Protein AF-A0A8J6ZHP9-F1 (afdb_monomer)

pLDDT: mean 72.86, std 20.43, range [23.67, 95.75]

Foldseek 3Di:
DDDDDDDDPDDPDDDDDDDDDDDDFDWDWDDDPNDTDTHGVPPPPPPPQDDPPDLVSLLVCLLPDPDQEAEDELVVDDVVVVSNVVSCVSSVHWYFYDFDCVVVVVPPDDPVVVVVLLVVQLVVLVVVCVVCVVVLVVLQVVCCVQAVPFQWDWAWWQKPRRTIDTAIFGDQDHPHDGGPSSVVCVVVVVRRSSRSVCSNVVVYGPPDIDIGGSVRVSVVRVVVVVVVVVVVVVVPPPPD

InterPro domains:
  IPR003362 Bacterial sugar transferase [PF02397] (118-221)

Sequence (240 aa):
MTTSIIPALENFYDLNSQHQDHRSGDCTLLWRRGKLLVKPLGRAKLPYLPSLNSQRSLVECLKHSPVNLVSIDAKLGEDLLQFWADACEQAHKPIFLHIPARNKQLKQGNQTLRWLQRIIDSIVGFFLLLLLSPVILGLIILMQIFSPESLFCHEWHVGERGRLFRAIRFSTTAKYNITPLGRWMHKYSLDNLPLLFNVLRGDMSLIGSRSWTLADAIQIIEEEYRIQNSEFKMGYAPLR

Secondary structure (DSSP, 8-state):
-----------S--------------EEEEEETTEEEEEE-------------SHHHHHHHHHH---S-EEEEGGG-HHHHHHHHHHHHHTT--EEEE--GGGTGGG---HHHHHHHHHHHHHHHHHHHHHHHHHHHHHHHHHHHH--S-SEEEEEEE-GGGBEEEEEEE--EETTEE-HHHHHHHHTTGGGTTHHHHHHTTSS-TTT--PEEHHHHHHHHHHHHHHHHHHHHHHT----

Mean predicted aligned error: 14.04 Å

Nearest PDB structures (foldseek):
  8g1n-assembly1_A  TM=8.979E-01  e=3.197E-06  Campylobacter concisus 13826
  8g1n-assembly2_B  TM=8.656E-01  e=2.514E-06  Campylobacter concisus 13826
  8e37-assembly3_C  TM=8.415E-01  e=2.835E-06  Campylobacter concisus 13826
  9e7f-assembly1_AZ  TM=7.092E-01  e=5.226E-01  Pyrobaculum calidifontis JCM 11548
  6th6-assembly1_Bb  TM=6.664E-01  e=7.492E-01  Thermococcus kodakarensis KOD1

Organism: NCBI:txid1828758

Solvent-accessible surface area (backbone atoms only — not comparable to full-atom values): 14501 Å² total; per-residue (Å²): 136,87,77,89,80,88,78,76,97,72,73,98,71,80,83,84,80,93,75,92,81,88,90,75,90,58,61,47,80,43,82,56,96,94,40,80,45,78,37,70,68,63,75,75,74,67,73,84,71,70,84,77,83,43,68,66,61,47,22,52,53,50,56,76,41,92,70,79,64,47,76,42,62,57,87,64,42,68,69,54,49,50,54,50,49,56,29,27,56,76,36,74,37,57,40,27,42,60,70,70,67,83,67,56,67,82,66,74,64,61,71,66,59,53,54,50,49,53,51,51,31,30,53,53,35,49,55,51,50,61,71,42,41,67,59,55,51,52,49,51,55,52,39,52,74,77,44,73,86,48,68,65,38,77,44,63,26,31,25,74,92,26,32,55,45,75,44,41,26,46,44,36,57,52,103,89,42,74,34,76,66,27,53,51,30,53,75,70,52,56,30,50,58,52,35,46,59,38,25,60,72,63,62,43,48,80,83,85,44,84,61,33,45,53,69,57,46,36,52,55,51,51,52,50,52,50,51,54,53,48,54,52,57,62,74,66,59,74,89,123

Radius of gyration: 24.0 Å; Cα contacts (8 Å, |Δi|>4): 230; chains: 1; bounding box: 62×69×50 Å

Structure (mmCIF, N/CA/C/O backbone):
data_AF-A0A8J6ZHP9-F1
#
_entry.id   AF-A0A8J6ZHP9-F1
#
loop_
_atom_site.group_PDB
_atom_site.id
_atom_site.type_symbol
_atom_site.label_atom_id
_atom_site.label_alt_id
_atom_site.label_comp_id
_atom_site.label_asym_id
_atom_site.label_entity_id
_atom_site.label_seq_id
_atom_site.pdbx_PDB_ins_code
_atom_site.Cartn_x
_atom_site.Cartn_y
_atom_site.Cartn_z
_atom_site.occupancy
_atom_site.B_iso_or_equiv
_atom_site.auth_seq_id
_atom_site.auth_comp_id
_atom_site.auth_asym_id
_atom_site.auth_atom_id
_atom_site.pdbx_PDB_model_num
ATOM 1 N N . MET A 1 1 ? 11.022 -39.231 -25.805 1.00 28.97 1 MET A N 1
ATOM 2 C CA . MET A 1 1 ? 12.303 -39.746 -25.282 1.00 28.97 1 MET A CA 1
ATOM 3 C C . MET A 1 1 ? 13.059 -38.540 -24.749 1.00 28.97 1 MET A C 1
ATOM 5 O O . MET A 1 1 ? 13.396 -37.674 -25.538 1.00 28.97 1 MET A O 1
ATOM 9 N N . THR A 1 2 ? 12.880 -38.263 -23.449 1.00 27.69 2 THR A N 1
ATOM 10 C CA . THR A 1 2 ? 13.867 -38.511 -22.359 1.00 27.69 2 THR A CA 1
ATOM 11 C C . THR A 1 2 ? 14.940 -37.412 -22.369 1.00 27.69 2 THR A C 1
ATOM 13 O O . THR A 1 2 ? 15.556 -37.194 -23.396 1.00 27.69 2 THR A O 1
ATOM 16 N N . THR A 1 3 ? 15.199 -36.634 -21.319 1.00 26.62 3 THR A N 1
ATOM 17 C CA . THR A 1 3 ? 14.953 -36.812 -19.881 1.00 26.62 3 THR A CA 1
ATOM 18 C C . THR A 1 3 ? 15.190 -35.466 -19.183 1.00 26.62 3 THR A C 1
ATOM 20 O O . THR A 1 3 ? 15.973 -34.644 -19.654 1.00 26.62 3 THR A O 1
ATOM 23 N N . SER A 1 4 ? 14.501 -35.283 -18.059 1.00 32.12 4 SER A N 1
ATOM 24 C CA . SER A 1 4 ? 14.790 -34.376 -16.940 1.00 32.12 4 SER A CA 1
ATOM 25 C C . SER A 1 4 ? 16.298 -34.209 -16.670 1.00 32.12 4 SER A C 1
ATOM 27 O O . SER A 1 4 ? 17.081 -35.109 -16.950 1.00 32.12 4 SER A O 1
ATOM 29 N N . ILE A 1 5 ? 16.766 -33.107 -16.090 1.00 33.09 5 ILE A N 1
ATOM 30 C CA . ILE A 1 5 ? 16.827 -32.953 -14.629 1.00 33.09 5 ILE A CA 1
ATOM 31 C C . ILE A 1 5 ? 17.123 -31.483 -14.313 1.00 33.09 5 ILE A C 1
ATOM 33 O O . ILE A 1 5 ? 18.086 -30.896 -14.800 1.00 33.09 5 ILE A O 1
ATOM 37 N N . ILE A 1 6 ? 16.260 -30.917 -13.477 1.00 40.12 6 ILE A N 1
ATOM 38 C CA . ILE A 1 6 ? 16.516 -29.743 -12.650 1.00 40.12 6 ILE A CA 1
ATOM 39 C C . ILE A 1 6 ? 17.434 -30.194 -11.505 1.00 40.12 6 ILE A C 1
ATOM 41 O O . ILE A 1 6 ? 17.067 -31.141 -10.812 1.00 40.12 6 ILE A O 1
ATOM 45 N N . PRO A 1 7 ? 18.540 -29.491 -11.232 1.00 35.88 7 PRO A N 1
ATOM 46 C CA . PRO A 1 7 ? 19.015 -29.294 -9.868 1.00 35.88 7 PRO A CA 1
ATOM 47 C C . PRO A 1 7 ? 18.713 -27.831 -9.486 1.00 35.88 7 PRO A C 1
ATOM 49 O O . PRO A 1 7 ? 19.062 -26.904 -10.216 1.00 35.88 7 PRO A O 1
ATOM 52 N N . ALA A 1 8 ? 17.852 -27.582 -8.492 1.00 30.30 8 ALA A N 1
ATOM 53 C CA . ALA A 1 8 ? 18.280 -27.272 -7.119 1.00 30.30 8 ALA A CA 1
ATOM 54 C C . ALA A 1 8 ? 19.416 -26.221 -7.141 1.00 30.30 8 ALA A C 1
ATOM 56 O O . ALA A 1 8 ? 20.535 -26.537 -7.512 1.00 30.30 8 ALA A O 1
ATOM 57 N N . LEU A 1 9 ? 19.241 -24.924 -6.858 1.00 34.84 9 LEU A N 1
ATOM 58 C CA . LEU A 1 9 ? 18.503 -24.300 -5.753 1.00 34.84 9 LEU A CA 1
ATOM 59 C C . LEU A 1 9 ? 18.608 -25.083 -4.441 1.00 34.84 9 LEU A C 1
ATOM 61 O O . LEU A 1 9 ? 17.643 -25.207 -3.700 1.00 34.84 9 LEU A O 1
ATOM 65 N N . GLU A 1 10 ? 19.811 -25.567 -4.151 1.00 29.22 10 GLU A N 1
ATOM 66 C CA . GLU A 1 10 ? 20.227 -25.890 -2.794 1.00 29.22 10 GLU A CA 1
ATOM 67 C C . GLU A 1 10 ? 21.459 -25.054 -2.430 1.00 29.22 10 GLU A C 1
ATOM 69 O O . GLU A 1 10 ? 22.427 -24.960 -3.182 1.00 29.22 10 GLU A O 1
ATOM 74 N N . ASN A 1 11 ? 21.360 -24.440 -1.250 1.00 26.94 11 ASN A N 1
ATOM 75 C CA . ASN A 1 11 ? 22.446 -23.961 -0.396 1.00 26.94 11 ASN A CA 1
ATOM 76 C C . ASN A 1 11 ? 23.120 -22.633 -0.770 1.00 26.94 11 ASN A C 1
ATOM 78 O O . ASN A 1 11 ? 24.313 -22.542 -1.035 1.00 26.94 11 ASN A O 1
ATOM 82 N N . PHE A 1 12 ? 22.350 -21.549 -0.620 1.00 31.27 12 PHE A N 1
ATOM 83 C CA . PHE A 1 12 ? 22.878 -20.202 -0.356 1.00 31.27 12 PHE A CA 1
ATOM 84 C C . PHE A 1 12 ? 23.122 -19.965 1.149 1.00 31.27 12 PHE A C 1
ATOM 86 O O . PHE A 1 12 ? 22.853 -18.888 1.658 1.00 31.27 12 PHE A O 1
ATOM 93 N N . TYR A 1 13 ? 23.618 -20.971 1.869 1.00 28.34 13 TYR A N 1
ATOM 94 C CA . TYR A 1 13 ? 24.275 -20.816 3.166 1.00 28.34 13 TYR A CA 1
ATOM 95 C C . TYR A 1 13 ? 25.244 -21.985 3.323 1.00 28.34 13 TYR A C 1
ATOM 97 O O . TYR A 1 13 ? 24.822 -23.079 3.665 1.00 28.34 13 TYR A O 1
ATOM 105 N N . ASP A 1 14 ? 26.529 -21.744 3.082 1.00 23.67 14 ASP A N 1
ATOM 106 C CA . ASP A 1 14 ? 27.572 -22.476 3.794 1.00 23.67 14 ASP A CA 1
ATOM 107 C C . ASP A 1 14 ? 28.670 -21.488 4.186 1.00 23.67 14 ASP A C 1
ATOM 109 O O . ASP A 1 14 ? 29.443 -20.974 3.373 1.00 23.67 14 ASP A O 1
ATOM 113 N N . LEU A 1 15 ? 28.649 -21.153 5.472 1.00 31.16 15 LEU A N 1
ATOM 114 C CA . LEU A 1 15 ? 29.724 -20.483 6.178 1.00 31.16 15 LEU A CA 1
ATOM 115 C C . LEU A 1 15 ? 30.801 -21.533 6.469 1.00 31.16 15 LEU A C 1
ATOM 117 O O . LEU A 1 15 ? 30.555 -22.468 7.218 1.00 31.16 15 LEU A O 1
ATOM 121 N N . ASN A 1 16 ? 31.999 -21.294 5.933 1.00 29.61 16 ASN A N 1
ATOM 122 C CA . ASN A 1 16 ? 33.286 -21.890 6.305 1.00 29.61 16 ASN A CA 1
ATOM 123 C C . ASN A 1 16 ? 33.426 -23.419 6.243 1.00 29.61 16 ASN A C 1
ATOM 125 O O . ASN A 1 16 ? 33.000 -24.134 7.141 1.00 29.61 16 ASN A O 1
ATOM 129 N N . SER A 1 17 ? 34.283 -23.881 5.329 1.00 27.58 17 SER A N 1
ATOM 130 C CA . SER A 1 17 ? 35.334 -24.856 5.649 1.00 27.58 17 SER A CA 1
ATOM 131 C C . SER A 1 17 ? 36.456 -24.771 4.616 1.00 27.58 17 SER A C 1
ATOM 133 O O . SER A 1 17 ? 36.234 -24.855 3.412 1.00 27.58 17 SER A O 1
ATOM 135 N N . GLN A 1 18 ? 37.673 -24.557 5.107 1.00 34.16 18 GLN A N 1
ATOM 136 C CA . GLN A 1 18 ? 38.909 -24.657 4.344 1.00 34.16 18 GLN A CA 1
ATOM 137 C C . GLN A 1 18 ? 39.089 -26.093 3.836 1.00 34.16 18 GLN A C 1
ATOM 139 O O . GLN A 1 18 ? 39.140 -27.011 4.650 1.00 34.16 18 GLN A O 1
ATOM 144 N N . HIS A 1 19 ? 39.288 -26.273 2.531 1.00 30.67 19 HIS A N 1
ATOM 145 C CA . HIS A 1 19 ? 40.232 -27.254 1.992 1.00 30.67 19 HIS A CA 1
ATOM 146 C C . HIS A 1 19 ? 40.649 -26.834 0.580 1.00 30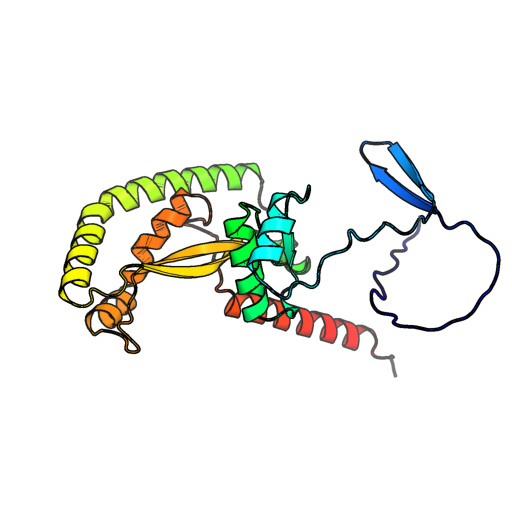.67 19 HIS A C 1
ATOM 148 O O . HIS A 1 19 ? 39.818 -26.551 -0.282 1.00 30.67 19 HIS A O 1
ATOM 154 N N . GLN A 1 20 ? 41.961 -26.716 0.390 1.00 35.41 20 GLN A N 1
ATOM 155 C CA . GLN A 1 20 ? 42.604 -26.594 -0.910 1.00 35.41 20 GLN A CA 1
ATOM 156 C C . GLN A 1 20 ? 42.401 -27.905 -1.668 1.00 35.41 20 GLN A C 1
ATOM 158 O O . GLN A 1 20 ? 42.703 -28.949 -1.108 1.00 35.41 20 GLN A O 1
ATOM 163 N N . ASP A 1 21 ? 41.982 -27.843 -2.932 1.00 28.69 21 ASP A N 1
ATOM 164 C CA . ASP A 1 21 ? 42.515 -28.750 -3.946 1.00 28.69 21 ASP A CA 1
ATOM 165 C C . ASP A 1 21 ? 42.367 -28.178 -5.363 1.00 28.69 21 ASP A C 1
ATOM 167 O O . ASP A 1 21 ? 41.443 -27.438 -5.700 1.00 28.69 21 ASP A O 1
ATOM 171 N N . HIS A 1 22 ? 43.392 -28.441 -6.165 1.00 33.72 22 HIS A N 1
ATOM 172 C CA . HIS A 1 22 ? 43.685 -27.828 -7.454 1.00 33.72 22 HIS A CA 1
ATOM 173 C C . HIS A 1 22 ? 42.804 -28.343 -8.617 1.00 33.72 22 HIS A C 1
ATOM 175 O O . HIS A 1 22 ? 42.521 -29.531 -8.709 1.00 33.72 22 HIS A O 1
ATOM 181 N N . ARG A 1 23 ? 42.581 -27.453 -9.607 1.00 35.69 23 ARG A N 1
ATOM 182 C CA . ARG A 1 23 ? 42.128 -27.673 -11.009 1.00 35.69 23 ARG A CA 1
ATOM 183 C C . ARG A 1 23 ? 40.616 -27.774 -11.270 1.00 35.69 23 ARG A C 1
ATOM 185 O O . ARG A 1 23 ? 40.079 -28.860 -11.438 1.00 35.69 23 ARG A O 1
ATOM 192 N N . SER A 1 24 ? 39.994 -26.626 -11.546 1.00 33.53 24 SER A N 1
ATOM 193 C CA . SER A 1 24 ? 39.293 -26.321 -12.813 1.00 33.53 24 SER A CA 1
ATOM 194 C C . SER A 1 24 ? 38.844 -24.858 -12.787 1.00 33.53 24 SER A C 1
ATOM 196 O O . SER A 1 24 ? 38.388 -24.358 -11.767 1.00 33.53 24 SER A O 1
ATOM 198 N N . GLY A 1 25 ? 39.073 -24.121 -13.874 1.00 40.56 25 GLY A N 1
ATOM 199 C CA . GLY A 1 25 ? 38.664 -22.720 -13.973 1.00 40.56 25 GLY A CA 1
ATOM 200 C C . GLY A 1 25 ? 37.154 -22.624 -14.154 1.00 40.56 25 GLY A C 1
ATOM 201 O O . GLY A 1 25 ? 36.682 -22.600 -15.289 1.00 40.56 25 GLY A O 1
ATOM 202 N N . ASP A 1 26 ? 36.409 -22.589 -13.052 1.00 46.00 26 ASP A N 1
ATOM 203 C CA . ASP A 1 26 ? 34.953 -22.484 -13.074 1.00 46.00 26 ASP A CA 1
ATOM 204 C C . ASP A 1 26 ? 34.532 -21.221 -13.839 1.00 46.00 26 ASP A C 1
ATOM 206 O O . ASP A 1 26 ? 34.964 -20.100 -13.554 1.00 46.00 26 ASP A O 1
ATOM 210 N N . CYS A 1 27 ? 33.721 -21.403 -14.879 1.00 47.94 27 CYS A N 1
ATOM 211 C CA . CYS A 1 27 ? 33.176 -20.325 -15.695 1.00 47.94 27 CYS A CA 1
ATOM 212 C C . CYS A 1 27 ? 31.672 -20.231 -15.450 1.00 47.94 27 CYS A C 1
ATOM 214 O O . CYS A 1 27 ? 30.971 -21.239 -15.446 1.00 47.94 27 CYS A O 1
ATOM 216 N N . THR A 1 28 ? 31.143 -19.019 -15.293 1.00 55.75 28 THR A N 1
ATOM 217 C CA . THR A 1 28 ? 29.696 -18.801 -15.275 1.00 55.75 28 THR A CA 1
ATOM 218 C C . THR A 1 28 ? 29.202 -18.571 -16.696 1.00 55.75 28 THR A C 1
ATOM 220 O O . THR A 1 28 ? 29.659 -17.663 -17.398 1.00 55.75 28 THR A O 1
ATOM 223 N N . LEU A 1 29 ? 28.238 -19.389 -17.106 1.00 51.53 29 LEU A N 1
ATOM 224 C CA . LEU A 1 29 ? 27.541 -19.280 -18.380 1.00 51.53 29 LEU A CA 1
ATOM 225 C C . LEU A 1 29 ? 26.291 -18.409 -18.201 1.00 51.53 29 LEU A C 1
ATOM 227 O O . LEU A 1 29 ? 25.401 -18.736 -17.422 1.00 51.53 29 LEU A O 1
ATOM 231 N N . LEU A 1 30 ? 26.219 -17.284 -18.914 1.00 57.47 30 LEU A N 1
ATOM 232 C CA . LEU A 1 30 ? 25.083 -16.359 -18.873 1.00 57.47 30 LEU A CA 1
ATOM 233 C C . LEU A 1 30 ? 24.441 -16.257 -20.257 1.00 57.47 30 LEU A C 1
ATOM 235 O O . LEU A 1 30 ? 25.084 -15.829 -21.215 1.00 57.47 30 LEU A O 1
ATOM 239 N N . TRP A 1 31 ? 23.155 -16.584 -20.364 1.00 42.34 31 TRP A N 1
ATOM 240 C CA . TRP A 1 31 ? 22.404 -16.414 -21.608 1.00 42.34 31 TRP A CA 1
ATOM 241 C C . TRP A 1 31 ? 21.709 -15.047 -21.646 1.00 42.34 31 TRP A C 1
ATOM 243 O O . TRP A 1 31 ? 20.873 -14.748 -20.792 1.00 42.34 31 TRP A O 1
ATOM 253 N N . ARG A 1 32 ? 22.029 -14.189 -22.630 1.00 53.06 32 ARG A N 1
ATOM 254 C CA . ARG A 1 32 ? 21.376 -12.871 -22.784 1.00 53.06 32 ARG A CA 1
ATOM 255 C C . ARG A 1 32 ? 21.285 -12.438 -24.250 1.00 53.06 32 ARG A C 1
ATOM 257 O O . ARG A 1 32 ? 22.292 -12.384 -24.944 1.00 53.06 32 ARG A O 1
ATOM 264 N N . ARG A 1 33 ? 20.079 -12.054 -24.705 1.00 47.41 33 ARG A N 1
ATOM 265 C CA . ARG A 1 33 ? 19.795 -11.562 -26.079 1.00 47.41 33 ARG A CA 1
ATOM 266 C C . ARG A 1 33 ? 20.336 -12.487 -27.191 1.00 47.41 33 ARG A C 1
ATOM 268 O O . ARG A 1 33 ? 20.930 -12.012 -28.151 1.00 47.41 33 ARG A O 1
ATOM 275 N N . GLY A 1 34 ? 20.175 -13.802 -27.031 1.00 59.38 34 GLY A N 1
ATOM 276 C CA . GLY A 1 34 ? 20.652 -14.794 -28.007 1.00 59.38 34 GLY A CA 1
ATOM 277 C C . GLY A 1 34 ? 22.174 -14.980 -28.051 1.00 59.38 34 GLY A C 1
ATOM 278 O O . GLY A 1 34 ? 22.677 -15.591 -28.985 1.00 59.38 34 GLY A O 1
ATOM 279 N N . LYS A 1 35 ? 22.916 -14.455 -27.067 1.00 45.56 35 LYS A N 1
ATOM 280 C CA . LYS A 1 35 ? 24.363 -14.648 -26.925 1.00 45.56 35 LYS A CA 1
ATOM 281 C C . LYS A 1 35 ? 24.663 -15.387 -25.621 1.00 45.56 35 LYS A C 1
ATOM 283 O O . LYS A 1 35 ? 24.120 -15.031 -24.570 1.00 45.56 35 LYS A O 1
ATOM 288 N N . LEU A 1 36 ? 25.541 -16.385 -25.699 1.00 54.66 36 LEU A N 1
ATOM 289 C CA . LEU A 1 36 ? 26.105 -17.079 -24.544 1.00 54.66 36 LEU A CA 1
ATOM 290 C C . LEU A 1 36 ? 27.372 -16.342 -24.103 1.00 54.66 36 LEU A C 1
ATOM 292 O O . LEU A 1 36 ? 28.357 -16.285 -24.835 1.00 54.66 36 LEU A O 1
ATOM 296 N N . LEU A 1 37 ? 27.330 -15.740 -22.920 1.00 52.19 37 LEU A N 1
ATOM 297 C CA . LEU A 1 37 ? 28.453 -15.030 -22.324 1.00 52.19 37 LEU A CA 1
ATOM 298 C C . LEU A 1 37 ? 29.132 -15.953 -21.315 1.00 52.19 37 LEU A C 1
ATOM 300 O O . LEU A 1 37 ? 28.543 -16.287 -20.288 1.00 52.19 37 LEU A O 1
ATOM 304 N N . VAL A 1 38 ? 30.370 -16.336 -21.611 1.00 60.16 38 VAL A N 1
ATOM 305 C CA . VAL A 1 38 ? 31.225 -17.107 -20.706 1.00 60.16 38 VAL A CA 1
ATOM 306 C C . VAL A 1 38 ? 32.060 -16.113 -19.912 1.00 60.16 38 VAL A C 1
ATOM 308 O O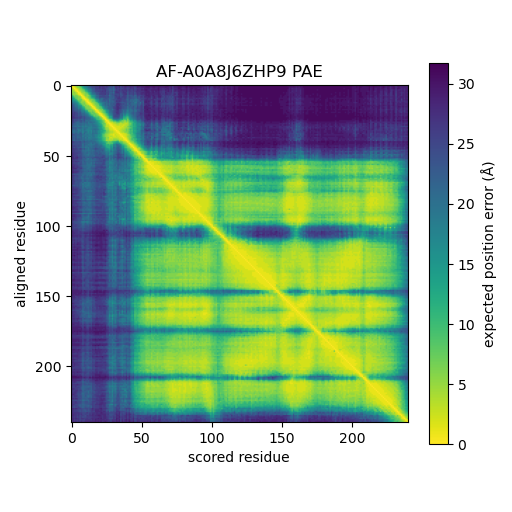 . VAL A 1 38 ? 32.873 -15.388 -20.485 1.00 60.16 38 VAL A O 1
ATOM 311 N N . LYS A 1 39 ? 31.823 -16.020 -18.603 1.00 58.00 39 LYS A N 1
ATOM 312 C CA . LYS A 1 39 ? 32.641 -15.199 -17.705 1.00 58.00 39 LYS A CA 1
ATOM 313 C C . LYS A 1 39 ? 33.469 -16.117 -16.809 1.00 58.00 39 LYS A C 1
ATOM 315 O O . LYS A 1 39 ? 32.905 -17.087 -16.304 1.00 58.00 39 LYS A O 1
ATOM 320 N N . PRO A 1 40 ? 34.758 -15.824 -16.564 1.00 52.56 40 PRO A N 1
ATOM 321 C CA . PRO A 1 40 ? 35.476 -16.505 -15.493 1.00 52.56 40 PRO A CA 1
ATOM 322 C C . PRO A 1 40 ? 34.729 -16.243 -14.180 1.00 52.56 40 PRO A C 1
ATOM 324 O O . PRO A 1 40 ? 34.159 -15.155 -14.028 1.00 52.56 40 PRO A O 1
ATOM 327 N N . LEU A 1 41 ? 34.734 -17.194 -13.238 1.00 48.19 41 LEU A N 1
ATOM 328 C CA . LEU A 1 41 ? 34.264 -17.004 -11.858 1.00 48.19 41 LEU A CA 1
ATOM 329 C C . LEU A 1 41 ? 35.199 -16.028 -11.112 1.00 48.19 41 LEU A C 1
ATOM 331 O O . LEU A 1 41 ? 35.725 -16.292 -10.037 1.00 48.19 41 LEU A O 1
ATOM 335 N N . GLY A 1 42 ? 35.462 -14.865 -11.705 1.00 44.72 42 GLY A N 1
ATOM 336 C CA . GLY A 1 42 ? 35.982 -13.720 -11.002 1.00 44.72 42 GLY A CA 1
ATOM 337 C C . GLY A 1 42 ? 34.896 -13.341 -10.028 1.00 44.72 42 GLY A C 1
ATOM 338 O O . GLY A 1 42 ? 33.815 -12.948 -10.471 1.00 44.72 42 GLY A O 1
ATOM 339 N N . ARG A 1 43 ? 35.186 -13.523 -8.730 1.00 41.97 43 ARG A N 1
ATOM 340 C CA . ARG A 1 43 ? 34.442 -12.955 -7.603 1.00 41.97 43 ARG A CA 1
ATOM 341 C C . ARG A 1 43 ? 33.755 -11.705 -8.118 1.00 41.97 43 ARG A C 1
ATOM 343 O O . ARG A 1 43 ? 34.439 -10.713 -8.388 1.00 41.97 43 ARG A O 1
ATOM 350 N N . ALA A 1 44 ? 32.441 -11.773 -8.348 1.00 40.41 44 ALA A N 1
ATOM 351 C CA . ALA A 1 44 ? 31.687 -10.556 -8.547 1.00 40.41 44 ALA A CA 1
ATOM 352 C C . ALA A 1 44 ? 32.071 -9.742 -7.321 1.00 40.41 44 ALA A C 1
ATOM 354 O O . ALA A 1 44 ? 31.839 -10.209 -6.205 1.00 40.41 44 ALA A O 1
ATOM 355 N N . LYS A 1 45 ? 32.816 -8.642 -7.505 1.00 40.25 45 LYS A N 1
ATOM 356 C CA . LYS A 1 45 ? 33.054 -7.708 -6.415 1.00 40.25 45 LYS A CA 1
ATOM 357 C C . LYS A 1 45 ? 31.643 -7.366 -5.983 1.00 40.25 45 LYS A C 1
ATOM 359 O O . LYS A 1 45 ? 30.971 -6.620 -6.693 1.00 40.25 45 LYS A O 1
ATOM 364 N N . LEU A 1 46 ? 31.169 -7.994 -4.904 1.00 43.47 46 LEU A N 1
ATOM 365 C CA . LEU A 1 46 ? 30.031 -7.492 -4.174 1.00 43.47 46 LEU A CA 1
ATOM 366 C C . LEU A 1 46 ? 30.407 -6.021 -4.009 1.00 43.47 46 LEU A C 1
ATOM 368 O O . LEU A 1 46 ? 31.500 -5.761 -3.483 1.00 43.47 46 LEU A O 1
ATOM 372 N N . PRO A 1 47 ? 29.650 -5.068 -4.578 1.00 42.56 47 PRO A N 1
ATOM 373 C CA . PRO A 1 47 ? 29.923 -3.679 -4.276 1.00 42.56 47 PRO A CA 1
ATOM 374 C C . PRO A 1 47 ? 29.955 -3.616 -2.754 1.00 42.56 47 PRO A C 1
ATOM 376 O O . PRO A 1 47 ? 29.046 -4.147 -2.117 1.00 42.56 47 PRO A O 1
ATOM 379 N N . TYR A 1 48 ? 31.063 -3.122 -2.196 1.00 39.31 48 TYR A N 1
ATOM 380 C CA . TYR A 1 48 ? 31.226 -2.981 -0.757 1.00 39.31 48 TYR A CA 1
ATOM 381 C C . TYR A 1 48 ? 30.031 -2.164 -0.275 1.00 39.31 48 TYR A C 1
ATOM 383 O O . TYR A 1 48 ? 29.961 -0.957 -0.503 1.00 39.31 48 TYR A O 1
ATOM 391 N N . LEU A 1 49 ? 29.033 -2.859 0.265 1.00 45.19 49 LEU A N 1
ATOM 392 C CA . LEU A 1 49 ? 27.880 -2.242 0.876 1.00 45.19 49 LEU A CA 1
ATOM 393 C C . LEU A 1 49 ? 28.415 -1.745 2.215 1.00 45.19 49 LEU A C 1
ATOM 395 O O . LEU A 1 49 ? 28.852 -2.576 3.018 1.00 45.19 49 LEU A O 1
ATOM 399 N N . PRO A 1 50 ? 28.476 -0.421 2.441 1.00 44.25 50 PRO A N 1
ATOM 400 C CA . PRO A 1 50 ? 28.837 0.081 3.755 1.00 44.25 50 PRO A CA 1
ATOM 401 C C . PRO A 1 50 ? 27.888 -0.549 4.774 1.00 44.25 50 PRO A C 1
ATOM 403 O O . PRO A 1 50 ? 26.735 -0.843 4.446 1.00 44.25 50 PRO A O 1
ATOM 406 N N . SER A 1 51 ? 28.360 -0.770 6.000 1.00 51.16 51 SER A N 1
ATOM 407 C CA . SER A 1 51 ? 27.481 -1.209 7.078 1.00 51.16 51 SER A CA 1
ATOM 408 C C . SER A 1 51 ? 26.273 -0.269 7.122 1.00 51.16 51 SER A C 1
ATOM 410 O O . SER A 1 51 ? 26.408 0.951 7.258 1.00 51.16 51 SER A O 1
ATOM 412 N N . LEU A 1 52 ? 25.084 -0.832 6.898 1.00 56.44 52 LEU A N 1
ATOM 413 C CA . LEU A 1 52 ? 23.813 -0.115 6.772 1.00 56.44 52 LEU A CA 1
ATOM 414 C C . LEU A 1 52 ? 23.323 0.364 8.148 1.00 56.44 52 LEU A C 1
ATOM 416 O O . LEU A 1 52 ? 22.170 0.176 8.512 1.00 56.44 52 LEU A O 1
ATOM 420 N N . ASN A 1 53 ? 24.210 0.974 8.932 1.00 55.62 53 ASN A N 1
ATOM 421 C CA . ASN A 1 53 ? 23.945 1.388 10.306 1.00 55.62 53 ASN A CA 1
ATOM 422 C C . ASN A 1 53 ? 23.051 2.642 10.375 1.00 55.62 53 ASN A C 1
ATOM 424 O O . ASN A 1 53 ? 22.612 3.012 11.457 1.00 55.62 53 ASN A O 1
ATOM 428 N N . SER A 1 54 ? 22.775 3.292 9.235 1.00 69.88 54 SER A N 1
ATOM 429 C CA . SER A 1 54 ? 21.989 4.526 9.153 1.00 69.88 54 SER A CA 1
ATOM 430 C C . SER A 1 54 ? 21.098 4.543 7.907 1.00 69.88 54 SER A C 1
ATOM 432 O O . SER A 1 54 ? 21.564 4.310 6.796 1.00 69.88 54 SER A O 1
ATOM 434 N N . GLN A 1 55 ? 19.828 4.934 8.053 1.00 78.19 55 GLN A N 1
ATOM 435 C CA . GLN A 1 55 ? 18.887 5.084 6.928 1.00 78.19 55 GLN A CA 1
ATOM 436 C C . GLN A 1 55 ? 19.429 6.001 5.821 1.00 78.19 55 GLN A C 1
ATOM 438 O O . GLN A 1 55 ? 19.263 5.735 4.636 1.00 78.19 55 GLN A O 1
ATOM 443 N N . ARG A 1 56 ? 20.129 7.076 6.204 1.00 82.50 56 ARG A N 1
ATOM 444 C CA . ARG A 1 56 ? 20.681 8.060 5.261 1.00 82.50 56 ARG A CA 1
ATOM 445 C C . ARG A 1 56 ? 21.752 7.470 4.344 1.00 82.50 56 ARG A C 1
ATOM 447 O O . ARG A 1 56 ? 21.756 7.790 3.161 1.00 82.50 56 ARG A O 1
ATOM 454 N N . SER A 1 57 ? 22.634 6.609 4.863 1.00 77.50 57 SER A N 1
ATOM 455 C CA . SER A 1 57 ? 23.651 5.963 4.025 1.00 77.50 57 SER A CA 1
ATOM 456 C C . SER A 1 57 ? 23.004 4.982 3.053 1.00 77.50 57 SER A C 1
ATOM 458 O O . SER A 1 57 ? 23.387 4.958 1.888 1.00 77.50 57 SER A O 1
ATOM 460 N N . LEU A 1 58 ? 21.966 4.257 3.487 1.00 81.50 58 LEU A N 1
ATOM 461 C CA . LEU A 1 58 ? 21.186 3.393 2.603 1.00 81.50 58 LEU A CA 1
ATOM 462 C C . LEU A 1 58 ? 20.528 4.188 1.467 1.00 81.50 58 LEU A C 1
ATOM 464 O O . LEU A 1 58 ? 20.658 3.807 0.307 1.00 81.50 58 LEU A O 1
ATOM 468 N N . VAL A 1 59 ? 19.858 5.301 1.783 1.00 84.38 59 VAL A N 1
ATOM 469 C CA . VAL A 1 59 ? 19.212 6.168 0.782 1.00 84.38 59 VAL A CA 1
ATOM 470 C C . VAL A 1 59 ? 20.229 6.685 -0.233 1.00 84.38 59 VAL A C 1
ATOM 472 O O . VAL A 1 59 ? 19.978 6.620 -1.436 1.00 84.38 59 VAL A O 1
ATOM 475 N N . GLU A 1 60 ? 21.387 7.157 0.228 1.00 81.62 60 GLU A N 1
ATOM 476 C CA . GLU A 1 60 ? 22.437 7.674 -0.652 1.00 81.62 60 GLU A CA 1
ATOM 477 C C . GLU A 1 60 ? 23.013 6.567 -1.548 1.00 81.62 60 GLU A C 1
ATOM 479 O O . GLU A 1 60 ? 23.119 6.733 -2.764 1.00 81.62 60 GLU A O 1
ATOM 484 N N . CYS A 1 61 ? 23.285 5.385 -0.985 1.00 79.06 61 CYS A N 1
ATOM 485 C CA . CYS A 1 61 ? 23.700 4.217 -1.759 1.00 79.06 61 CYS A CA 1
ATOM 486 C C . CYS A 1 61 ? 22.653 3.817 -2.802 1.00 79.06 61 CYS A C 1
ATOM 488 O O . CYS A 1 61 ? 23.006 3.496 -3.937 1.00 79.06 61 CYS A O 1
ATOM 490 N N . LEU A 1 62 ? 21.366 3.840 -2.447 1.00 82.44 62 LEU A N 1
ATOM 491 C CA . LEU A 1 62 ? 20.290 3.518 -3.374 1.00 82.44 62 LEU A CA 1
ATOM 492 C C . LEU A 1 62 ? 20.222 4.539 -4.507 1.00 82.44 62 LEU A C 1
ATOM 494 O O . LEU A 1 62 ? 20.150 4.111 -5.655 1.00 82.44 62 LEU A O 1
ATOM 498 N N . LYS A 1 63 ? 20.317 5.844 -4.228 1.00 83.56 63 LYS A N 1
ATOM 499 C CA . LYS A 1 63 ? 20.296 6.901 -5.256 1.00 83.56 63 LYS A CA 1
ATOM 500 C C . LYS A 1 63 ? 21.402 6.734 -6.298 1.00 83.56 63 LYS A C 1
ATOM 502 O O . LYS A 1 63 ? 21.116 6.807 -7.489 1.00 83.56 63 LYS A O 1
ATOM 507 N N . HIS A 1 64 ? 22.628 6.441 -5.865 1.00 81.06 64 HIS A N 1
ATOM 508 C CA . HIS A 1 64 ? 23.779 6.262 -6.767 1.00 81.06 64 HIS A CA 1
ATOM 509 C C . HIS A 1 64 ? 23.898 4.855 -7.356 1.00 81.06 64 HIS A C 1
ATOM 511 O O . HIS A 1 64 ? 24.715 4.608 -8.242 1.00 81.06 64 HIS A O 1
ATOM 517 N N . SER A 1 65 ? 23.094 3.908 -6.878 1.00 78.06 65 SER A N 1
ATOM 518 C CA . SER A 1 65 ? 23.120 2.540 -7.378 1.00 78.06 65 SER A CA 1
ATOM 519 C C . SER A 1 65 ? 22.496 2.447 -8.780 1.00 78.06 65 SER A C 1
ATOM 521 O O . SER A 1 65 ? 21.428 3.013 -9.017 1.00 78.06 65 SER A O 1
ATOM 523 N N . PRO A 1 66 ? 23.068 1.660 -9.709 1.00 77.31 66 PRO A N 1
ATOM 524 C CA . PRO A 1 66 ? 22.475 1.402 -11.025 1.00 77.31 66 PRO A CA 1
ATOM 525 C C . PRO A 1 66 ? 21.276 0.434 -10.977 1.00 77.31 66 PRO A C 1
ATOM 527 O O . PRO A 1 66 ? 20.757 0.030 -12.016 1.00 77.31 66 PRO A O 1
ATOM 530 N N . VAL A 1 67 ? 20.857 -0.009 -9.786 1.00 79.00 67 VAL A N 1
ATOM 531 C CA . VAL A 1 67 ? 19.753 -0.961 -9.613 1.00 79.00 67 VAL A CA 1
ATOM 532 C C . VAL A 1 67 ? 18.407 -0.290 -9.898 1.00 79.00 67 VAL A C 1
ATOM 534 O O . VAL A 1 67 ? 18.090 0.743 -9.311 1.00 79.00 67 VAL A O 1
ATOM 537 N N . ASN A 1 68 ? 17.595 -0.919 -10.750 1.00 76.12 68 ASN A N 1
ATOM 538 C CA . ASN A 1 68 ? 16.277 -0.414 -11.158 1.00 76.12 68 ASN A CA 1
ATOM 539 C C . ASN A 1 68 ? 15.129 -0.856 -10.235 1.00 76.12 68 ASN A C 1
ATOM 541 O O . ASN A 1 68 ? 14.040 -0.297 -10.309 1.00 76.12 68 ASN A O 1
ATOM 545 N N . LEU A 1 69 ? 15.341 -1.898 -9.424 1.00 83.62 69 LEU A N 1
ATOM 546 C CA . LEU A 1 69 ? 14.311 -2.525 -8.597 1.00 83.62 69 LEU A CA 1
ATOM 547 C C . LEU A 1 69 ? 14.947 -3.226 -7.397 1.00 83.62 69 LEU A C 1
ATOM 549 O O . LEU A 1 69 ? 15.942 -3.932 -7.561 1.00 83.62 69 LEU A O 1
ATOM 553 N N . VAL A 1 70 ? 14.349 -3.065 -6.219 1.00 83.75 70 VAL A N 1
ATOM 554 C CA . VAL A 1 70 ? 14.765 -3.751 -4.988 1.00 83.75 70 VAL A CA 1
ATOM 555 C C . VAL A 1 70 ? 13.736 -4.830 -4.663 1.00 83.75 70 VAL A C 1
ATOM 557 O O . VAL A 1 70 ? 12.546 -4.542 -4.612 1.00 83.75 70 VAL A O 1
ATOM 560 N N . SER A 1 71 ? 14.176 -6.075 -4.472 1.00 84.56 71 SER A N 1
ATOM 561 C CA . SER A 1 71 ? 13.314 -7.179 -4.031 1.00 84.56 71 SER A CA 1
ATOM 562 C C . SER A 1 71 ? 13.775 -7.651 -2.658 1.00 84.56 71 SER A C 1
ATOM 564 O O . SER A 1 71 ? 14.958 -7.936 -2.495 1.00 84.56 71 SER A O 1
ATOM 566 N N . ILE A 1 72 ? 12.856 -7.750 -1.700 1.00 84.12 72 ILE A N 1
ATOM 567 C CA . ILE A 1 72 ? 13.140 -8.104 -0.303 1.00 84.12 72 ILE A CA 1
ATOM 568 C C . ILE A 1 72 ? 12.373 -9.368 0.078 1.00 84.12 72 ILE A C 1
ATOM 570 O O . ILE A 1 72 ? 11.254 -9.569 -0.388 1.00 84.12 72 ILE A O 1
ATOM 574 N N . ASP A 1 73 ? 12.979 -10.230 0.890 1.00 81.12 73 ASP A N 1
ATOM 575 C CA . ASP A 1 73 ? 12.327 -11.423 1.432 1.00 81.12 73 ASP A CA 1
ATOM 576 C C . ASP A 1 73 ? 11.451 -11.055 2.644 1.00 81.12 73 ASP A C 1
ATOM 578 O O . ASP A 1 73 ? 11.862 -10.278 3.504 1.00 81.12 73 ASP A O 1
ATOM 582 N N . ALA A 1 74 ? 10.249 -11.625 2.727 1.00 79.00 74 ALA A N 1
ATOM 583 C CA . ALA A 1 74 ? 9.326 -11.415 3.843 1.00 79.00 74 ALA A CA 1
ATOM 584 C C . ALA A 1 74 ? 9.900 -11.884 5.193 1.00 79.00 74 ALA A C 1
ATOM 586 O O . ALA A 1 74 ? 9.500 -11.377 6.237 1.00 79.00 74 ALA A O 1
ATOM 587 N N . LYS A 1 75 ? 10.886 -12.793 5.179 1.00 77.00 75 LYS A N 1
ATOM 588 C CA . LYS A 1 75 ? 11.571 -13.297 6.384 1.00 77.00 75 LYS A CA 1
ATOM 589 C C . LYS A 1 75 ? 12.394 -12.247 7.135 1.00 77.00 75 LYS A C 1
ATOM 591 O O . LYS A 1 75 ? 12.823 -12.513 8.252 1.00 77.00 75 LYS A O 1
ATOM 596 N N . LEU A 1 76 ? 12.643 -11.080 6.536 1.00 76.50 76 LEU A N 1
ATOM 597 C CA . LEU A 1 76 ? 13.415 -10.005 7.169 1.00 76.50 76 LEU A CA 1
ATOM 598 C C . LEU A 1 76 ? 12.690 -9.351 8.359 1.00 76.50 76 LEU A C 1
ATOM 600 O O . LEU A 1 76 ? 13.320 -8.605 9.105 1.00 76.50 76 LEU A O 1
ATOM 604 N N . GLY A 1 77 ? 11.401 -9.642 8.548 1.00 78.81 77 GLY A N 1
ATOM 605 C CA . GLY A 1 77 ? 10.573 -9.021 9.577 1.00 78.81 77 GLY A CA 1
ATOM 606 C C . GLY A 1 77 ? 10.030 -7.658 9.145 1.00 78.81 77 GLY A C 1
ATOM 607 O O . GLY A 1 77 ? 10.507 -7.044 8.187 1.00 78.81 77 GLY A O 1
ATOM 608 N N . GLU A 1 78 ? 8.998 -7.196 9.848 1.00 82.50 78 GLU A N 1
ATOM 609 C CA . GLU A 1 78 ? 8.246 -5.996 9.474 1.00 82.50 78 GLU A CA 1
ATOM 610 C C . GLU A 1 78 ? 9.081 -4.713 9.589 1.00 82.50 78 GLU A C 1
ATOM 612 O O . GLU A 1 78 ? 9.133 -3.944 8.630 1.00 82.50 78 GLU A O 1
ATOM 617 N N . ASP A 1 79 ? 9.792 -4.517 10.703 1.00 83.44 79 ASP A N 1
ATOM 618 C CA . ASP A 1 79 ? 10.575 -3.299 10.968 1.00 83.44 79 ASP A CA 1
ATOM 619 C C . ASP A 1 79 ? 11.633 -3.048 9.889 1.00 83.44 79 ASP A C 1
ATOM 621 O O . ASP A 1 79 ? 11.802 -1.934 9.386 1.00 83.44 79 ASP A O 1
ATOM 625 N N . LEU A 1 80 ? 12.336 -4.111 9.489 1.00 82.62 80 LEU A N 1
ATOM 626 C CA . LEU A 1 80 ? 13.361 -4.027 8.461 1.00 82.62 80 LEU A CA 1
ATOM 627 C C . LEU A 1 80 ? 12.727 -3.796 7.083 1.00 82.62 80 LEU A C 1
ATOM 629 O O . LEU A 1 80 ? 13.244 -2.996 6.305 1.00 82.62 80 LEU A O 1
ATOM 633 N N . LEU A 1 81 ? 11.585 -4.426 6.785 1.00 86.06 81 LEU A N 1
ATOM 634 C CA . LEU A 1 81 ? 10.833 -4.144 5.560 1.00 86.06 81 LEU A CA 1
ATOM 635 C C . LEU A 1 81 ? 10.431 -2.669 5.475 1.00 86.06 81 LEU A C 1
ATOM 637 O O . LEU A 1 81 ? 10.633 -2.055 4.428 1.00 86.06 81 LEU A O 1
ATOM 641 N N . GLN A 1 82 ? 9.894 -2.105 6.560 1.00 89.00 82 GLN A N 1
ATOM 642 C CA . GLN A 1 82 ? 9.502 -0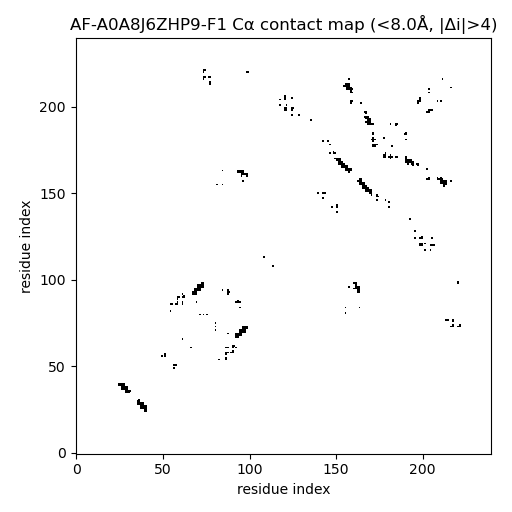.698 6.626 1.00 89.00 82 GLN A CA 1
ATOM 643 C C . GLN A 1 82 ? 10.715 0.219 6.436 1.00 89.00 82 GLN A C 1
ATOM 645 O O . GLN A 1 82 ? 10.681 1.109 5.587 1.00 89.00 82 GLN A O 1
ATOM 650 N N . PHE A 1 83 ? 11.825 -0.061 7.126 1.00 87.56 83 PHE A N 1
ATOM 651 C CA . PHE A 1 83 ? 13.080 0.683 6.986 1.00 87.56 83 PHE A CA 1
ATOM 652 C C . PHE A 1 83 ? 13.584 0.724 5.536 1.00 87.56 83 PHE A C 1
ATOM 654 O O . PHE A 1 83 ? 13.951 1.784 5.016 1.00 87.56 83 PHE A O 1
ATOM 661 N N . TRP A 1 84 ? 13.581 -0.423 4.852 1.00 88.06 84 TRP A N 1
ATOM 662 C CA . TRP A 1 84 ? 13.981 -0.498 3.450 1.00 88.06 84 TRP A CA 1
ATOM 663 C C . TRP A 1 84 ? 12.966 0.154 2.511 1.00 88.06 84 TRP A C 1
ATOM 665 O O . TRP A 1 84 ? 13.376 0.785 1.535 1.00 88.06 84 TRP A O 1
ATOM 675 N N . ALA A 1 85 ? 11.669 0.023 2.785 1.00 89.38 85 ALA A N 1
ATOM 676 C CA . ALA A 1 85 ? 10.609 0.663 2.015 1.00 89.38 85 ALA A CA 1
ATOM 677 C C . ALA A 1 85 ? 10.727 2.189 2.068 1.00 89.38 85 ALA A C 1
ATOM 679 O O . ALA A 1 85 ? 10.749 2.828 1.016 1.00 89.38 85 ALA A O 1
ATOM 680 N N . ASP A 1 86 ? 10.942 2.759 3.255 1.00 90.69 86 ASP A N 1
ATOM 681 C CA . ASP A 1 86 ? 11.169 4.193 3.438 1.00 90.69 86 ASP A CA 1
ATOM 682 C C .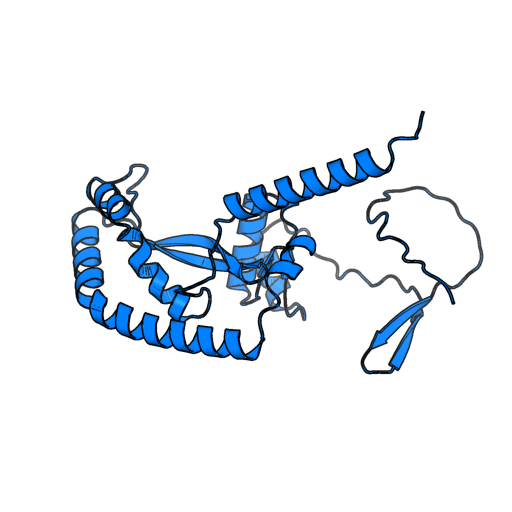 ASP A 1 86 ? 12.438 4.669 2.724 1.00 90.69 86 ASP A C 1
ATOM 684 O O . ASP A 1 86 ? 12.448 5.730 2.094 1.00 90.69 86 ASP A O 1
ATOM 688 N N . ALA A 1 87 ? 13.522 3.890 2.793 1.00 86.94 87 ALA A N 1
ATOM 689 C CA . ALA A 1 87 ? 14.760 4.238 2.107 1.00 86.94 87 ALA A CA 1
ATOM 690 C C . ALA A 1 87 ? 14.617 4.177 0.574 1.00 86.94 87 ALA A C 1
ATOM 692 O O . ALA A 1 87 ? 15.124 5.048 -0.139 1.00 86.94 87 ALA A O 1
ATOM 693 N N . CYS A 1 88 ? 13.902 3.175 0.057 1.00 88.25 88 CYS A N 1
ATOM 694 C CA . CYS A 1 88 ? 13.620 3.033 -1.369 1.00 88.25 88 CYS A CA 1
ATOM 695 C C . CYS A 1 88 ? 12.695 4.140 -1.880 1.00 88.25 88 CYS A C 1
ATOM 697 O O . CYS A 1 88 ? 12.955 4.687 -2.952 1.00 88.25 88 CYS A O 1
ATOM 699 N N . GLU A 1 89 ? 11.672 4.520 -1.110 1.00 89.88 89 GLU A N 1
ATOM 700 C CA . GLU A 1 89 ? 10.779 5.634 -1.442 1.00 89.88 89 GLU A CA 1
ATOM 701 C C . GLU A 1 89 ? 11.558 6.946 -1.573 1.00 89.88 89 GLU A C 1
ATOM 703 O O . GLU A 1 89 ? 11.460 7.623 -2.596 1.00 89.88 89 GLU A O 1
ATOM 708 N N . GLN A 1 90 ? 12.428 7.257 -0.605 1.00 89.44 90 GLN A N 1
ATOM 709 C CA . GLN A 1 90 ? 13.285 8.450 -0.648 1.00 89.44 90 GLN A CA 1
ATOM 710 C C . GLN A 1 90 ? 14.282 8.435 -1.817 1.00 89.44 90 GLN A C 1
ATOM 712 O O . GLN A 1 90 ? 14.644 9.485 -2.360 1.00 89.44 90 GLN A O 1
ATOM 717 N N . ALA A 1 91 ? 14.734 7.249 -2.223 1.00 86.50 91 ALA A N 1
ATOM 718 C CA . ALA A 1 91 ? 15.592 7.064 -3.387 1.00 86.50 91 ALA A CA 1
ATOM 719 C C . ALA A 1 91 ? 14.816 6.987 -4.717 1.00 86.50 91 ALA A C 1
ATOM 721 O O . ALA A 1 91 ? 15.446 6.837 -5.763 1.00 86.50 91 ALA A O 1
ATOM 722 N N . HIS A 1 92 ? 13.481 7.097 -4.694 1.00 89.00 92 HIS A N 1
ATOM 723 C CA . HIS A 1 92 ? 12.593 6.926 -5.850 1.00 89.00 92 HIS A CA 1
ATOM 724 C C . HIS A 1 92 ? 12.796 5.583 -6.571 1.00 89.00 92 HIS A C 1
ATOM 726 O O . HIS A 1 92 ? 12.748 5.494 -7.800 1.00 89.00 92 HIS A O 1
ATOM 732 N N . LYS A 1 93 ? 13.030 4.517 -5.798 1.00 86.88 93 LYS A N 1
ATOM 733 C CA . LYS A 1 93 ? 13.243 3.162 -6.311 1.00 86.88 93 LYS A CA 1
ATOM 734 C C . LYS A 1 93 ? 12.073 2.260 -5.960 1.00 86.88 93 LYS A C 1
ATOM 736 O O . LYS A 1 93 ? 11.662 2.216 -4.803 1.00 86.88 93 LYS A O 1
ATOM 741 N N . PRO A 1 94 ? 11.534 1.508 -6.932 1.00 86.75 94 PRO A N 1
ATOM 742 C CA . PRO A 1 94 ? 10.428 0.624 -6.649 1.00 86.75 94 PRO A CA 1
ATOM 743 C C . PRO A 1 94 ? 10.931 -0.593 -5.866 1.00 86.75 94 PRO A C 1
ATOM 745 O O . PRO A 1 94 ? 11.919 -1.239 -6.237 1.00 86.75 94 PRO A O 1
ATOM 748 N N . ILE A 1 95 ? 10.220 -0.898 -4.786 1.00 89.12 95 ILE A N 1
ATOM 749 C CA . ILE A 1 95 ? 10.498 -2.015 -3.893 1.00 89.12 95 ILE A CA 1
ATOM 750 C C . ILE A 1 95 ? 9.407 -3.080 -4.010 1.00 89.12 95 ILE A C 1
ATOM 752 O O . ILE A 1 95 ? 8.219 -2.780 -4.151 1.00 89.12 95 ILE A O 1
ATOM 756 N N . PHE A 1 96 ? 9.828 -4.338 -3.998 1.00 89.12 96 PHE A N 1
ATOM 757 C CA . PHE A 1 96 ? 8.966 -5.497 -4.144 1.00 89.12 96 PHE A CA 1
ATOM 758 C C . PHE A 1 96 ? 9.241 -6.499 -3.034 1.00 89.12 96 PHE A C 1
ATOM 760 O O . PHE A 1 96 ? 10.386 -6.789 -2.700 1.00 89.12 96 PHE A O 1
ATOM 767 N N . LEU A 1 97 ? 8.173 -7.068 -2.505 1.00 86.94 97 LEU A N 1
ATOM 768 C CA . LEU A 1 97 ? 8.204 -8.227 -1.648 1.00 86.94 97 LEU A CA 1
ATOM 769 C C . LEU A 1 97 ? 8.323 -9.473 -2.520 1.00 86.94 97 LEU A C 1
ATOM 771 O O . LEU A 1 97 ? 7.573 -9.657 -3.486 1.00 86.94 97 LEU A O 1
ATOM 775 N N . HIS A 1 98 ? 9.274 -10.331 -2.183 1.00 82.56 98 HIS A N 1
ATOM 776 C CA . HIS A 1 98 ? 9.428 -11.619 -2.826 1.00 82.56 98 HIS A CA 1
ATOM 777 C C . HIS A 1 98 ? 8.271 -12.532 -2.409 1.00 82.56 98 HIS A C 1
ATOM 779 O O . HIS A 1 98 ? 8.222 -13.015 -1.283 1.00 82.56 98 HIS A O 1
ATOM 785 N N . ILE A 1 99 ? 7.332 -12.759 -3.328 1.00 73.88 99 ILE A N 1
ATOM 786 C CA . ILE A 1 99 ? 6.210 -13.683 -3.134 1.00 73.88 99 ILE A CA 1
ATOM 787 C C . ILE A 1 99 ? 6.541 -15.006 -3.844 1.00 73.88 99 ILE A C 1
ATOM 789 O O . ILE A 1 99 ? 6.873 -14.969 -5.041 1.00 73.88 99 ILE A O 1
ATOM 793 N N . PRO A 1 100 ? 6.432 -16.165 -3.162 1.00 69.19 100 PRO A N 1
ATOM 794 C CA . PRO A 1 100 ? 6.730 -17.467 -3.750 1.00 69.19 100 PRO A CA 1
ATOM 795 C C . PRO A 1 100 ? 5.852 -17.768 -4.977 1.00 69.19 100 PRO A C 1
ATOM 797 O O . PRO A 1 100 ? 4.695 -17.354 -5.094 1.00 69.19 100 PRO A O 1
ATOM 800 N N . ALA A 1 101 ? 6.427 -18.488 -5.943 1.00 59.16 101 ALA A N 1
ATOM 801 C CA . ALA A 1 101 ? 5.876 -18.636 -7.291 1.00 59.16 101 ALA A CA 1
ATOM 802 C C . ALA A 1 101 ? 4.553 -19.423 -7.374 1.00 59.16 101 ALA A C 1
ATOM 804 O O . ALA A 1 101 ? 3.829 -19.244 -8.356 1.00 59.16 101 ALA A O 1
ATOM 805 N N . ARG A 1 102 ? 4.198 -20.229 -6.362 1.00 56.31 102 ARG A N 1
ATOM 806 C CA . ARG A 1 102 ? 2.956 -21.028 -6.338 1.00 56.31 102 ARG A CA 1
ATOM 807 C C . ARG A 1 102 ? 1.700 -20.159 -6.500 1.00 56.31 102 ARG A C 1
ATOM 809 O O . ARG A 1 102 ? 0.766 -20.548 -7.192 1.00 56.31 102 ARG A O 1
ATOM 816 N N . ASN A 1 103 ? 1.734 -18.914 -6.017 1.00 53.00 103 ASN A N 1
ATOM 817 C CA . ASN A 1 103 ? 0.630 -17.957 -6.161 1.00 53.00 103 ASN A CA 1
ATOM 818 C C . ASN A 1 103 ? 0.696 -17.109 -7.458 1.00 53.00 103 ASN A C 1
ATOM 820 O O . ASN A 1 103 ? -0.263 -16.432 -7.829 1.00 53.00 103 ASN A O 1
ATOM 824 N N . LYS A 1 104 ? 1.800 -17.151 -8.224 1.00 52.81 104 LYS A N 1
ATOM 825 C CA . LYS A 1 104 ? 1.856 -16.480 -9.544 1.00 52.81 104 LYS A CA 1
ATOM 826 C C . LYS A 1 104 ? 0.951 -17.161 -10.575 1.00 52.81 104 LYS A C 1
ATOM 828 O O . LYS A 1 104 ? 0.500 -16.486 -11.502 1.00 52.81 104 LYS A O 1
ATOM 833 N N . GLN A 1 105 ? 0.679 -18.461 -10.422 1.00 41.94 105 GLN A N 1
ATOM 834 C CA . GLN A 1 105 ? -0.116 -19.235 -11.382 1.00 41.94 105 GLN A CA 1
ATOM 835 C C . GLN A 1 105 ? -1.614 -18.896 -11.366 1.00 41.94 105 GLN A C 1
ATOM 837 O O . GLN A 1 105 ? -2.242 -18.952 -12.418 1.00 41.94 105 GLN A O 1
ATOM 842 N N . LEU A 1 106 ? -2.181 -18.433 -10.246 1.00 50.00 106 LEU A N 1
ATOM 843 C CA . LEU A 1 106 ? -3.611 -18.086 -10.163 1.00 50.00 106 LEU A CA 1
ATOM 844 C C . LEU A 1 106 ? -3.964 -16.732 -10.813 1.00 50.00 106 LEU A C 1
ATOM 846 O O . LEU A 1 106 ? -5.136 -16.411 -10.988 1.00 50.00 106 LEU A O 1
ATOM 850 N N . LYS A 1 107 ? -2.964 -15.932 -11.213 1.00 52.12 107 LYS A N 1
ATOM 851 C CA . LYS A 1 107 ? -3.144 -14.587 -11.792 1.00 52.12 107 LYS A CA 1
ATOM 852 C C . LYS A 1 107 ? -2.622 -14.454 -13.228 1.00 52.12 107 LYS A C 1
ATOM 854 O O . LYS A 1 107 ? -2.280 -13.355 -13.661 1.00 52.12 107 LYS A O 1
ATOM 859 N N . GLN A 1 108 ? -2.595 -15.525 -14.021 1.00 50.97 108 GLN A N 1
ATOM 860 C CA . GLN A 1 108 ? -2.310 -15.460 -15.467 1.00 50.97 108 GLN A CA 1
ATOM 861 C C . GLN A 1 108 ? -3.558 -15.089 -16.302 1.00 50.97 108 GLN A C 1
ATOM 863 O O . GLN A 1 108 ? -3.922 -15.761 -17.254 1.00 50.97 108 GLN A O 1
ATOM 868 N N . GLY A 1 109 ? -4.224 -13.978 -15.972 1.00 59.69 109 GLY A N 1
ATOM 869 C CA . GLY A 1 109 ? -5.184 -13.354 -16.894 1.00 59.69 109 GLY A CA 1
ATOM 870 C C . GLY A 1 109 ? -4.487 -12.743 -18.120 1.00 59.69 109 GLY A C 1
ATOM 871 O O . GLY A 1 109 ? -3.287 -12.443 -18.079 1.00 59.69 109 GLY A O 1
ATOM 872 N N . ASN A 1 110 ? -5.230 -12.516 -19.205 1.00 70.44 110 ASN A N 1
ATOM 873 C CA . ASN A 1 110 ? -4.723 -11.845 -20.407 1.00 70.44 110 ASN A CA 1
ATOM 874 C C . ASN A 1 110 ? -4.121 -10.468 -20.050 1.00 70.44 110 ASN A C 1
ATOM 876 O O . ASN A 1 110 ? -4.765 -9.650 -19.391 1.00 70.44 110 ASN A O 1
ATOM 880 N N . GLN A 1 111 ? -2.875 -10.196 -20.471 1.00 73.06 111 GLN A N 1
ATOM 881 C CA . GLN A 1 111 ? -2.174 -8.931 -20.168 1.00 73.06 111 GLN A CA 1
ATOM 882 C C . GLN A 1 111 ? -2.953 -7.698 -20.660 1.00 73.06 111 GLN A C 1
ATOM 884 O O . GLN A 1 111 ? -2.962 -6.670 -19.988 1.00 73.06 111 GLN A O 1
ATOM 889 N N . THR A 1 112 ? -3.632 -7.823 -21.801 1.00 77.38 112 THR A N 1
ATOM 890 C CA . THR A 1 112 ? -4.470 -6.778 -22.405 1.00 77.38 112 THR A CA 1
ATOM 891 C C . THR A 1 112 ? -5.685 -6.444 -21.544 1.00 77.38 112 THR A C 1
ATOM 893 O O . THR A 1 112 ? -5.952 -5.272 -21.291 1.00 77.38 112 THR A O 1
ATOM 896 N N . LEU A 1 113 ? -6.370 -7.466 -21.020 1.00 82.38 113 LEU A N 1
ATOM 897 C CA . LEU A 1 113 ? -7.540 -7.296 -20.159 1.00 82.38 113 LEU A CA 1
ATOM 898 C C . LEU A 1 113 ? -7.178 -6.559 -18.863 1.00 82.38 113 LEU A C 1
ATOM 900 O O . LEU A 1 113 ? -7.910 -5.676 -18.430 1.00 82.38 113 LEU A O 1
ATOM 904 N N . ARG A 1 114 ? -6.007 -6.856 -18.287 1.00 78.19 114 ARG A N 1
ATOM 905 C CA . ARG A 1 114 ? -5.514 -6.153 -17.094 1.00 78.19 114 ARG A CA 1
ATOM 906 C C . ARG A 1 114 ? -5.208 -4.682 -17.3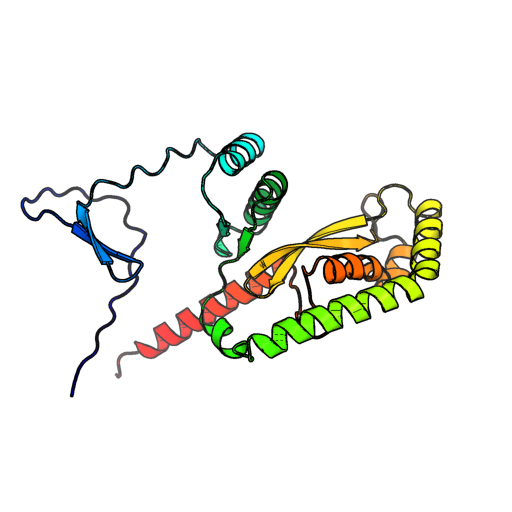42 1.00 78.19 114 ARG A C 1
ATOM 908 O O . ARG A 1 114 ? -5.474 -3.855 -16.478 1.00 78.19 114 ARG A O 1
ATOM 915 N N . TRP A 1 115 ? -4.608 -4.351 -18.484 1.00 83.06 115 TRP A N 1
ATOM 916 C CA . TRP A 1 115 ? -4.319 -2.953 -18.806 1.00 83.06 115 TRP A CA 1
ATOM 917 C C . TRP A 1 115 ? -5.611 -2.155 -18.995 1.00 83.06 115 TRP A C 1
ATOM 919 O O . TRP A 1 115 ? -5.732 -1.058 -18.457 1.00 83.06 115 TRP A O 1
ATOM 929 N N . LEU A 1 116 ? -6.609 -2.751 -19.655 1.00 86.62 116 LEU A N 1
ATOM 930 C CA . LEU A 1 116 ? -7.937 -2.158 -19.789 1.00 86.62 116 LEU A CA 1
ATOM 931 C C . LEU A 1 116 ? -8.621 -1.968 -18.430 1.00 86.62 116 LEU A C 1
ATOM 933 O O . LEU A 1 116 ? -9.137 -0.892 -18.148 1.00 86.62 116 LEU A O 1
ATOM 937 N N . GLN A 1 117 ? -8.561 -2.978 -17.562 1.00 85.50 117 GLN A N 1
ATOM 938 C CA . GLN A 1 117 ? -9.094 -2.904 -16.203 1.00 85.50 117 GLN A CA 1
ATOM 939 C C . GLN A 1 117 ? -8.460 -1.761 -15.403 1.00 85.50 117 GLN A C 1
ATOM 941 O O . GLN A 1 117 ? -9.175 -1.015 -14.749 1.00 85.50 117 GLN A O 1
ATOM 946 N N . ARG A 1 118 ? -7.144 -1.542 -15.528 1.00 86.50 118 ARG A N 1
ATOM 947 C CA . ARG A 1 118 ? -6.465 -0.409 -14.878 1.00 86.50 118 ARG A CA 1
ATOM 948 C C . ARG A 1 118 ? -6.944 0.953 -15.383 1.00 86.50 118 ARG A C 1
ATOM 950 O O . ARG A 1 118 ? -7.048 1.882 -14.589 1.00 86.50 118 ARG A O 1
ATOM 957 N N . ILE A 1 119 ? -7.235 1.082 -16.678 1.00 89.38 119 ILE A N 1
ATOM 958 C CA . ILE A 1 119 ? -7.800 2.320 -17.237 1.00 89.38 119 ILE A CA 1
ATOM 959 C C . ILE A 1 119 ? -9.208 2.543 -16.691 1.00 89.38 119 ILE A C 1
ATOM 961 O O . ILE A 1 119 ? -9.516 3.640 -16.237 1.00 89.38 119 ILE A O 1
ATOM 965 N N . ILE A 1 120 ? -10.040 1.500 -16.691 1.00 90.94 120 ILE A N 1
ATOM 966 C CA . ILE A 1 120 ? -11.399 1.568 -16.149 1.00 90.94 120 ILE A CA 1
ATOM 967 C C . ILE A 1 120 ? -11.357 1.953 -14.669 1.00 90.94 120 ILE A C 1
ATOM 969 O O . ILE A 1 120 ? -12.047 2.887 -14.280 1.00 90.94 120 ILE A O 1
ATOM 973 N N . ASP A 1 121 ? -10.508 1.311 -13.866 1.00 90.62 121 ASP A N 1
ATOM 974 C CA . ASP A 1 121 ? -10.339 1.639 -12.448 1.00 90.62 121 ASP A CA 1
ATOM 975 C C . ASP A 1 121 ? -9.900 3.092 -12.248 1.00 90.62 121 ASP A C 1
ATOM 977 O O . ASP A 1 121 ? -10.407 3.772 -11.362 1.00 90.62 121 ASP A O 1
ATOM 981 N N . SER A 1 122 ? -8.988 3.599 -13.081 1.00 90.50 122 SER A N 1
ATOM 982 C CA . SER A 1 122 ? -8.545 4.993 -13.010 1.00 90.50 122 SER A CA 1
ATOM 983 C C . SER A 1 122 ? -9.678 5.970 -13.350 1.00 90.50 122 SER A C 1
ATOM 985 O O . SER A 1 122 ? -9.892 6.937 -12.621 1.00 90.50 122 SER A O 1
ATOM 987 N N . ILE A 1 123 ? -10.461 5.689 -14.398 1.00 94.00 123 ILE A N 1
ATOM 988 C CA . ILE A 1 123 ? -11.609 6.509 -14.811 1.00 94.00 123 ILE A CA 1
ATOM 989 C C . ILE A 1 123 ? -12.704 6.485 -13.738 1.00 94.00 123 ILE A C 1
ATOM 991 O O . ILE A 1 123 ? -13.162 7.536 -13.291 1.00 94.00 123 ILE A O 1
ATOM 995 N N . VAL A 1 124 ? -13.105 5.293 -13.289 1.00 93.88 124 VAL A N 1
ATOM 996 C CA . VAL A 1 124 ? -14.124 5.113 -12.247 1.00 93.88 124 VAL A CA 1
ATOM 997 C C . VAL A 1 124 ? -13.666 5.761 -10.945 1.00 93.88 124 VAL A C 1
ATOM 999 O O . VAL A 1 124 ? -14.439 6.486 -10.327 1.00 93.88 124 VAL A O 1
ATOM 1002 N N . GLY A 1 125 ? -12.405 5.566 -10.556 1.00 92.56 125 GLY A N 1
ATOM 1003 C CA . GLY A 1 125 ? -11.819 6.193 -9.376 1.00 92.56 125 GLY A CA 1
ATOM 1004 C C . GLY A 1 125 ? -11.805 7.713 -9.460 1.00 92.56 125 GLY A C 1
ATOM 1005 O O . GLY A 1 125 ? -12.084 8.371 -8.463 1.00 92.56 125 GLY A O 1
ATOM 1006 N N . PHE A 1 126 ? -11.562 8.280 -10.643 1.00 94.44 126 PHE A N 1
ATOM 1007 C CA . PHE A 1 126 ? -11.586 9.726 -10.852 1.00 94.44 126 PHE A CA 1
ATOM 1008 C C . PHE A 1 126 ? -12.994 10.297 -10.677 1.00 94.44 126 PHE A C 1
ATOM 1010 O O . PHE A 1 126 ? -13.180 11.245 -9.915 1.00 94.44 126 PHE A O 1
ATOM 1017 N N . PHE A 1 127 ? -13.999 9.694 -11.317 1.00 95.56 127 PHE A N 1
ATOM 1018 C CA . PHE A 1 127 ? -15.391 10.125 -11.166 1.00 95.56 127 PHE A CA 1
ATOM 1019 C C . PHE A 1 127 ? -15.912 9.918 -9.742 1.00 95.56 127 PHE A C 1
ATOM 1021 O O . PHE A 1 127 ? -16.599 10.788 -9.209 1.00 95.56 127 PHE A O 1
ATOM 1028 N N . LEU A 1 128 ? -15.554 8.803 -9.103 1.00 94.19 128 LEU A N 1
ATOM 1029 C CA . LEU A 1 128 ? -15.924 8.521 -7.721 1.00 94.19 128 LEU A CA 1
ATOM 1030 C C . LEU A 1 128 ? -15.287 9.530 -6.758 1.00 94.19 128 LEU A C 1
ATOM 1032 O O . LEU A 1 128 ? -15.967 10.025 -5.862 1.00 94.19 128 LEU A O 1
ATOM 1036 N N . LEU A 1 129 ? -14.016 9.884 -6.967 1.00 93.62 129 LEU A N 1
ATOM 1037 C CA . LEU A 1 129 ? -13.336 10.916 -6.186 1.00 93.62 129 LEU A CA 1
ATOM 1038 C C . LEU A 1 129 ? -13.973 12.293 -6.401 1.00 93.62 129 LEU A C 1
ATOM 1040 O O . LEU A 1 129 ? -14.162 13.028 -5.436 1.00 93.62 129 LEU A O 1
ATOM 1044 N N . LEU A 1 130 ? -14.335 12.638 -7.639 1.00 95.19 130 LEU A N 1
ATOM 1045 C CA . LEU A 1 130 ? -15.013 13.896 -7.948 1.00 95.19 130 LEU A CA 1
ATOM 1046 C C . LEU A 1 130 ? -16.372 13.978 -7.237 1.00 95.19 130 LEU A C 1
ATOM 1048 O O . LEU A 1 130 ? -16.673 14.989 -6.603 1.00 95.19 130 LEU A O 1
ATOM 1052 N N . LEU A 1 131 ? -17.153 12.895 -7.277 1.00 95.69 131 LEU A N 1
ATOM 1053 C CA . LEU A 1 131 ? -18.456 12.792 -6.619 1.00 95.69 131 LEU A CA 1
ATOM 1054 C C . LEU A 1 131 ? -18.342 12.854 -5.089 1.00 95.69 131 LEU A C 1
ATOM 1056 O O . LEU A 1 131 ? -19.162 13.492 -4.434 1.00 95.69 131 LEU A O 1
ATOM 1060 N N . LEU A 1 132 ? -17.322 12.208 -4.518 1.00 94.31 132 LEU A N 1
ATOM 1061 C CA . LEU A 1 132 ? -17.073 12.181 -3.074 1.00 94.31 132 LEU A CA 1
ATOM 1062 C C . LEU A 1 132 ? -16.273 13.389 -2.572 1.00 94.31 132 LEU A C 1
ATOM 1064 O O . LEU A 1 132 ? -16.126 13.546 -1.361 1.00 94.31 132 LEU A O 1
ATOM 1068 N N . SER A 1 133 ? -15.791 14.267 -3.454 1.00 95.31 133 SER A N 1
ATOM 1069 C CA . SER A 1 133 ? -15.008 15.447 -3.072 1.00 95.31 133 SER A CA 1
ATOM 1070 C C . SER A 1 133 ? -15.670 16.340 -2.005 1.00 95.31 133 SER A C 1
ATOM 1072 O O . SER A 1 133 ? -14.968 16.677 -1.047 1.00 95.31 133 SER A O 1
ATOM 1074 N N . PRO A 1 134 ? -16.986 16.668 -2.044 1.00 95.75 134 PRO A N 1
ATOM 1075 C CA . PRO A 1 134 ? -17.613 17.445 -0.970 1.00 95.75 134 PRO A CA 1
ATOM 1076 C C . PRO A 1 134 ? -17.644 16.691 0.365 1.00 95.75 134 PRO A C 1
ATOM 1078 O O . PRO A 1 134 ? -17.499 17.306 1.419 1.00 95.75 134 PRO A O 1
ATOM 1081 N N . VAL A 1 135 ? -17.787 15.362 0.337 1.00 94.25 135 VAL A N 1
ATOM 1082 C CA . VAL A 1 135 ? -17.788 14.520 1.543 1.00 94.25 135 VAL A CA 1
ATOM 1083 C C . VAL A 1 135 ? -16.392 14.469 2.155 1.00 94.25 135 VAL A C 1
ATOM 1085 O O . VAL A 1 135 ? -16.245 14.682 3.354 1.00 94.25 135 VAL A O 1
ATOM 1088 N N . ILE A 1 136 ? -15.361 14.245 1.336 1.00 93.19 136 ILE A N 1
ATOM 1089 C CA . ILE A 1 136 ? -13.956 14.242 1.767 1.00 93.19 136 ILE A CA 1
ATOM 1090 C C . ILE A 1 136 ? -13.595 15.593 2.393 1.00 93.19 136 ILE A C 1
ATOM 1092 O O . ILE A 1 136 ? -13.007 15.626 3.470 1.00 93.19 136 ILE A O 1
ATOM 1096 N N . LEU A 1 137 ? -13.989 16.704 1.765 1.00 94.25 137 LEU A N 1
ATOM 1097 C CA . LEU A 1 137 ? -13.727 18.045 2.285 1.00 94.25 137 LEU A CA 1
ATOM 1098 C C . LEU A 1 137 ? -14.473 18.309 3.603 1.00 94.25 137 LEU A C 1
ATOM 1100 O O . LEU A 1 137 ? -13.877 18.821 4.549 1.00 94.25 137 LEU A O 1
ATOM 1104 N N . GLY A 1 138 ? -15.739 17.896 3.703 1.00 93.94 138 GLY A N 1
ATOM 1105 C CA . GLY A 1 138 ? -16.507 17.973 4.947 1.00 93.94 138 GLY A CA 1
ATOM 1106 C C . GLY A 1 138 ? -15.880 17.159 6.083 1.00 93.94 138 GLY A C 1
ATOM 1107 O O . GLY A 1 138 ? -15.781 17.650 7.206 1.00 93.94 138 GLY A O 1
ATOM 1108 N N . LEU A 1 139 ? -15.389 15.951 5.790 1.00 91.69 139 LEU A N 1
ATOM 1109 C CA . LEU A 1 139 ? -14.669 15.118 6.756 1.00 91.69 139 LEU A CA 1
ATOM 1110 C C . LEU A 1 139 ? -13.351 15.761 7.191 1.00 91.69 139 LEU A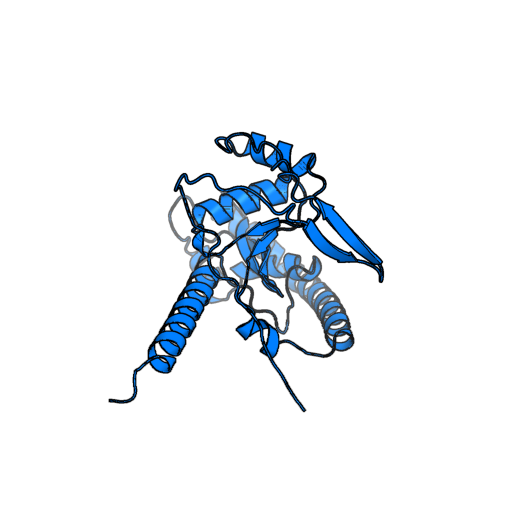 C 1
ATOM 1112 O O . LEU A 1 139 ? -13.058 15.753 8.380 1.00 91.69 139 LEU A O 1
ATOM 1116 N N . ILE A 1 140 ? -12.591 16.366 6.272 1.00 91.94 140 ILE A N 1
ATOM 1117 C CA . ILE A 1 140 ? -11.354 17.085 6.611 1.00 91.94 140 ILE A CA 1
ATOM 1118 C C . ILE A 1 140 ? -11.645 18.233 7.584 1.00 91.94 140 ILE A C 1
ATOM 1120 O O . ILE A 1 140 ? -10.965 18.345 8.601 1.00 91.94 140 ILE A O 1
ATOM 1124 N N . ILE A 1 141 ? -12.668 19.053 7.314 1.00 92.62 141 ILE A N 1
ATOM 1125 C CA . ILE A 1 141 ? -13.069 20.152 8.210 1.00 92.62 141 ILE A CA 1
ATOM 1126 C C . ILE A 1 141 ? -13.483 19.599 9.577 1.00 92.62 141 ILE A C 1
ATOM 1128 O O . ILE A 1 141 ? -13.036 20.089 10.613 1.00 92.62 141 ILE A O 1
ATOM 1132 N N . LEU A 1 142 ? -14.303 18.546 9.592 1.00 89.94 142 LEU A N 1
ATOM 1133 C CA . LEU A 1 142 ? -14.756 17.911 10.824 1.00 89.94 142 LEU A CA 1
ATOM 1134 C C . LEU A 1 142 ? -13.572 17.362 11.636 1.00 89.94 142 LEU A C 1
ATOM 1136 O O . LEU A 1 142 ? -13.471 17.606 12.834 1.00 89.94 142 LEU A O 1
ATOM 1140 N N . MET A 1 143 ? -12.625 16.688 10.988 1.00 88.81 143 MET A N 1
ATOM 1141 C CA . MET A 1 143 ? -11.414 16.188 11.635 1.00 88.81 143 MET A CA 1
ATOM 1142 C C . MET A 1 143 ? -10.533 17.315 12.172 1.00 88.81 143 MET A C 1
ATOM 1144 O O . MET A 1 143 ? -10.031 17.187 13.282 1.00 88.81 143 MET A O 1
ATOM 1148 N N . GLN A 1 144 ? -10.389 18.433 11.455 1.00 87.56 144 GLN A N 1
ATOM 1149 C CA . GLN A 1 144 ? -9.629 19.587 11.950 1.00 87.56 144 GLN A CA 1
ATOM 1150 C C . GLN A 1 144 ? -10.231 20.186 13.228 1.00 87.56 144 GLN A C 1
ATOM 1152 O O . GLN A 1 144 ? -9.484 20.639 14.092 1.00 87.56 144 GLN A O 1
ATOM 1157 N N . ILE A 1 145 ? -11.559 20.151 13.377 1.00 86.50 145 ILE A N 1
ATOM 1158 C CA . ILE A 1 145 ? -12.248 20.636 14.582 1.00 86.50 145 ILE A CA 1
ATOM 1159 C C . ILE A 1 145 ? -12.055 19.666 15.758 1.00 86.50 145 ILE A C 1
ATOM 1161 O O . ILE A 1 145 ? -11.844 20.099 16.889 1.00 86.50 145 ILE A O 1
ATOM 1165 N N . PHE A 1 146 ? -12.131 18.356 15.511 1.00 79.81 146 PHE A N 1
ATOM 1166 C CA . PHE A 1 146 ? -12.098 17.340 16.570 1.00 79.81 146 PHE A CA 1
ATOM 1167 C C . PHE A 1 146 ? -10.688 16.840 16.927 1.00 79.81 146 PHE A C 1
ATOM 1169 O O . PHE A 1 146 ? -10.483 16.335 18.032 1.00 79.81 146 PHE A O 1
ATOM 1176 N N . SER A 1 147 ? -9.724 16.879 16.006 1.00 68.50 147 SER A N 1
ATOM 1177 C CA . SER A 1 147 ? -8.401 16.246 16.146 1.00 68.50 147 SER A CA 1
ATOM 1178 C C . SER A 1 147 ? -7.367 16.865 15.185 1.00 68.50 147 SER A C 1
ATOM 1180 O O . SER A 1 147 ? -7.112 16.313 14.115 1.00 68.50 147 SER A O 1
ATOM 1182 N N . PRO A 1 148 ? -6.726 17.990 15.549 1.00 67.62 148 PRO A N 1
ATOM 1183 C CA . PRO A 1 148 ? -5.831 18.724 14.648 1.00 67.62 148 PRO A CA 1
ATOM 1184 C C . PRO A 1 148 ? -4.428 18.110 14.464 1.00 67.62 148 PRO A C 1
ATOM 1186 O O . PRO A 1 148 ? -3.632 18.670 13.718 1.00 67.62 148 PRO A O 1
ATOM 1189 N N . GLU A 1 149 ? -4.084 17.005 15.135 1.00 73.81 149 GLU A N 1
ATOM 1190 C CA . GLU A 1 149 ? -2.696 16.505 15.165 1.00 73.81 149 GLU A CA 1
ATOM 1191 C C . GLU A 1 149 ? -2.219 15.921 13.827 1.00 73.81 149 GLU A C 1
ATOM 1193 O O . GLU A 1 149 ? -1.154 16.285 13.336 1.00 73.81 149 GLU A O 1
ATOM 1198 N N . SER A 1 150 ? -2.990 15.016 13.223 1.00 79.50 150 SER A N 1
ATOM 1199 C CA . SER A 1 150 ? -2.666 14.437 11.919 1.00 79.50 150 SER A CA 1
ATOM 1200 C C . SER A 1 150 ? -3.946 14.067 11.189 1.00 79.50 150 SER A C 1
ATOM 1202 O O . SER A 1 150 ? -4.807 13.400 11.755 1.00 79.50 150 SER A O 1
ATOM 1204 N N . LEU A 1 151 ? -4.077 14.498 9.933 1.00 85.88 151 LEU A N 1
ATOM 1205 C CA . LEU A 1 151 ? -5.242 14.189 9.098 1.00 85.88 151 LEU A CA 1
ATOM 1206 C C . LEU A 1 151 ? -5.081 12.861 8.364 1.00 85.88 151 LEU A C 1
ATOM 1208 O O . LEU A 1 151 ? -6.063 12.145 8.180 1.00 85.88 151 LEU A O 1
ATOM 1212 N N . PHE A 1 152 ? -3.856 12.525 7.959 1.00 89.31 152 PHE A N 1
ATOM 1213 C CA . PHE A 1 152 ? -3.571 11.353 7.143 1.00 89.31 152 PHE A CA 1
ATOM 1214 C C . PHE A 1 152 ? -2.598 10.412 7.843 1.00 89.31 152 PHE A C 1
ATOM 1216 O O . PHE A 1 152 ? -1.573 10.831 8.379 1.00 89.31 152 PHE A O 1
ATOM 1223 N N . CYS A 1 153 ? -2.913 9.125 7.780 1.00 88.62 153 CYS A N 1
ATOM 1224 C CA . CYS A 1 153 ? -2.016 8.042 8.139 1.00 88.62 153 CYS A CA 1
ATOM 1225 C C . CYS A 1 153 ? -1.483 7.394 6.865 1.00 88.62 153 CYS A C 1
ATOM 1227 O O . CYS A 1 153 ? -2.205 7.205 5.880 1.00 88.62 153 CYS A O 1
ATOM 1229 N N . HIS A 1 154 ? -0.199 7.059 6.910 1.00 89.81 154 HIS A N 1
ATOM 1230 C CA . HIS A 1 154 ? 0.518 6.426 5.824 1.00 89.81 154 HIS A CA 1
ATOM 1231 C C . HIS A 1 154 ? 1.014 5.067 6.285 1.00 89.81 154 HIS A C 1
ATOM 1233 O O . HIS A 1 154 ? 1.849 4.982 7.179 1.00 89.81 154 HIS A O 1
ATOM 1239 N N . GLU A 1 155 ? 0.518 4.016 5.648 1.00 90.38 155 GLU A N 1
ATOM 1240 C CA . GLU A 1 155 ? 0.859 2.642 6.001 1.00 90.38 155 GLU A CA 1
ATOM 1241 C C . GLU A 1 155 ? 1.392 1.905 4.782 1.00 90.38 155 GLU A C 1
ATOM 1243 O O . GLU A 1 155 ? 0.853 2.007 3.673 1.00 90.38 155 GLU A O 1
ATOM 1248 N N . TRP A 1 156 ? 2.443 1.122 4.989 1.00 91.94 156 TRP A N 1
ATOM 1249 C CA . TRP A 1 156 ? 3.004 0.286 3.943 1.00 91.94 156 TRP A CA 1
ATOM 1250 C C . TRP A 1 156 ? 2.067 -0.876 3.619 1.00 91.94 156 TRP A C 1
ATOM 1252 O O . TRP A 1 156 ? 1.635 -1.623 4.495 1.00 91.94 156 TRP A O 1
ATOM 1262 N N . HIS A 1 157 ? 1.751 -1.011 2.336 1.00 91.44 157 HIS A N 1
ATOM 1263 C CA . HIS A 1 157 ? 0.899 -2.065 1.813 1.00 91.44 157 HIS A CA 1
ATOM 1264 C C . HIS A 1 157 ? 1.584 -2.792 0.663 1.00 91.44 157 HIS A C 1
ATOM 1266 O O . HIS A 1 157 ? 2.356 -2.212 -0.104 1.00 91.44 157 HIS A O 1
ATOM 1272 N N . VAL A 1 158 ? 1.264 -4.073 0.526 1.00 89.81 158 VAL A N 1
ATOM 1273 C CA . VAL A 1 158 ? 1.719 -4.935 -0.558 1.00 89.81 158 VAL A CA 1
ATOM 1274 C C . VAL A 1 158 ? 0.621 -5.013 -1.608 1.00 89.81 158 VAL A C 1
ATOM 1276 O O . VAL A 1 158 ? -0.467 -5.537 -1.370 1.00 89.81 158 VAL A O 1
ATOM 1279 N N . GLY A 1 159 ? 0.907 -4.450 -2.776 1.00 85.94 159 GLY A N 1
ATOM 1280 C CA . GLY A 1 159 ? 0.033 -4.444 -3.938 1.00 85.94 159 GLY A CA 1
ATOM 1281 C C . GLY A 1 159 ? 0.255 -5.632 -4.868 1.00 85.94 159 GLY A C 1
ATOM 1282 O O . GLY A 1 159 ? 0.861 -6.655 -4.538 1.00 85.94 159 GLY A O 1
ATOM 1283 N N . GLU A 1 160 ? -0.242 -5.491 -6.095 1.00 76.88 160 GLU A N 1
ATOM 1284 C CA . GLU A 1 160 ? -0.126 -6.536 -7.107 1.00 76.88 160 GLU A CA 1
ATOM 1285 C C . GLU A 1 160 ? 1.349 -6.878 -7.403 1.00 76.88 160 GLU A C 1
ATOM 1287 O O . GLU A 1 160 ? 2.202 -5.997 -7.519 1.00 76.88 160 GLU A O 1
ATOM 1292 N N . ARG A 1 161 ? 1.649 -8.177 -7.565 1.00 76.88 161 ARG A N 1
ATOM 1293 C CA . ARG A 1 161 ? 3.005 -8.710 -7.827 1.00 76.88 161 ARG A CA 1
ATOM 1294 C C . ARG A 1 161 ? 4.019 -8.425 -6.713 1.00 76.88 161 ARG A C 1
ATOM 1296 O O . ARG A 1 161 ? 5.218 -8.493 -6.968 1.00 76.88 161 ARG A O 1
ATOM 1303 N N . GLY A 1 162 ? 3.543 -8.119 -5.509 1.00 83.12 162 GLY A N 1
ATOM 1304 C CA . GLY A 1 162 ? 4.394 -7.840 -4.361 1.00 83.12 162 GLY A CA 1
ATOM 1305 C C . GLY A 1 162 ? 4.948 -6.424 -4.339 1.00 83.12 162 GLY A C 1
ATOM 1306 O O . GLY A 1 162 ? 5.809 -6.151 -3.522 1.00 83.12 162 GLY A O 1
ATOM 1307 N N . ARG A 1 163 ? 4.503 -5.504 -5.204 1.00 87.56 163 ARG A N 1
ATOM 1308 C CA . ARG A 1 163 ? 4.981 -4.114 -5.160 1.00 87.56 163 ARG A CA 1
ATOM 1309 C C . ARG A 1 163 ? 4.559 -3.459 -3.845 1.00 87.56 163 ARG A C 1
ATOM 1311 O O . ARG A 1 163 ? 3.363 -3.412 -3.570 1.00 87.56 163 ARG A O 1
ATOM 1318 N N . LEU A 1 164 ? 5.503 -2.927 -3.073 1.00 90.94 164 LEU A N 1
ATOM 1319 C CA . LEU A 1 164 ? 5.163 -2.128 -1.898 1.00 90.94 164 LEU A CA 1
ATOM 1320 C C . LEU A 1 164 ? 4.771 -0.714 -2.331 1.00 90.94 164 LEU A C 1
ATOM 1322 O O . LEU A 1 164 ? 5.384 -0.129 -3.229 1.00 90.94 164 LEU A O 1
ATOM 1326 N N . PHE A 1 165 ? 3.753 -0.168 -1.680 1.00 92.25 165 PHE A N 1
ATOM 1327 C CA . PHE A 1 165 ? 3.325 1.215 -1.845 1.00 92.25 165 PHE A CA 1
ATOM 1328 C C . PHE A 1 165 ? 2.761 1.759 -0.531 1.00 92.25 165 PHE A C 1
ATOM 1330 O O . PHE A 1 165 ? 2.374 1.003 0.362 1.00 92.25 165 PHE A O 1
ATOM 1337 N N . ARG A 1 166 ? 2.704 3.086 -0.421 1.00 92.19 166 ARG A N 1
ATOM 1338 C CA . ARG A 1 166 ? 2.198 3.778 0.762 1.00 92.19 166 ARG A CA 1
ATOM 1339 C C . ARG A 1 166 ? 0.707 4.067 0.598 1.00 92.19 166 ARG A C 1
ATOM 1341 O O . ARG A 1 166 ? 0.320 4.924 -0.200 1.00 92.19 166 ARG A O 1
ATOM 1348 N N . ALA A 1 167 ? -0.128 3.329 1.322 1.00 91.38 167 ALA A N 1
ATOM 1349 C CA . ALA A 1 167 ? -1.567 3.553 1.354 1.00 91.38 167 ALA A CA 1
ATOM 1350 C C . ALA A 1 167 ? -1.882 4.789 2.199 1.00 91.38 167 ALA A C 1
ATOM 1352 O O . ALA A 1 167 ? -1.284 4.992 3.257 1.00 91.38 167 ALA A O 1
ATOM 1353 N N . ILE A 1 168 ? -2.811 5.613 1.718 1.00 91.38 168 ILE A N 1
ATOM 1354 C CA . ILE A 1 168 ? -3.250 6.828 2.403 1.00 91.38 168 ILE A CA 1
ATOM 1355 C C . ILE A 1 168 ? -4.626 6.575 3.004 1.00 91.38 168 ILE A C 1
ATOM 1357 O O . ILE A 1 168 ? -5.548 6.160 2.302 1.00 91.38 168 ILE A O 1
ATOM 1361 N N . ARG A 1 169 ? -4.767 6.854 4.297 1.00 91.06 169 ARG A N 1
ATOM 1362 C CA . ARG A 1 169 ? -6.037 6.791 5.030 1.00 91.06 169 ARG A CA 1
ATOM 1363 C C . ARG A 1 169 ? -6.191 8.016 5.911 1.00 91.06 169 ARG A C 1
ATOM 1365 O O . ARG A 1 169 ? -5.214 8.716 6.170 1.00 91.06 169 ARG A O 1
ATOM 1372 N N . PHE A 1 170 ? -7.401 8.276 6.383 1.00 90.75 170 PHE A N 1
ATOM 1373 C CA . PHE A 1 170 ? -7.598 9.267 7.432 1.00 90.75 170 PHE A CA 1
ATOM 1374 C C . PHE A 1 170 ? -7.102 8.743 8.780 1.00 90.75 170 PHE A C 1
ATOM 1376 O O . PHE A 1 170 ? -7.310 7.578 9.115 1.00 90.75 170 PHE A O 1
ATOM 1383 N N . SER A 1 171 ? -6.477 9.618 9.565 1.00 87.38 171 SER A N 1
ATOM 1384 C CA . SER A 1 171 ? -6.084 9.293 10.934 1.00 87.38 171 SER A CA 1
ATOM 1385 C C . SER A 1 171 ? -7.314 9.195 11.830 1.00 87.38 171 SER A C 1
ATOM 1387 O O . SER A 1 171 ? -8.034 10.170 12.034 1.00 87.38 171 SER A O 1
ATOM 1389 N N . THR A 1 172 ? -7.566 8.017 12.390 1.00 83.81 172 THR A N 1
ATOM 1390 C CA . THR A 1 172 ? -8.663 7.800 13.348 1.00 83.81 172 THR A CA 1
ATOM 1391 C C . THR A 1 172 ? -8.196 7.893 14.804 1.00 83.81 172 THR A C 1
ATOM 1393 O O . THR A 1 172 ? -9.011 7.825 15.729 1.00 83.81 172 THR A O 1
ATOM 1396 N N . THR A 1 173 ? -6.893 8.089 15.016 1.00 81.00 173 THR A N 1
ATOM 1397 C CA . THR A 1 173 ? -6.239 8.136 16.325 1.00 81.00 173 THR A CA 1
ATOM 1398 C C . THR A 1 173 ? -5.702 9.533 16.622 1.00 81.00 173 THR A C 1
ATOM 1400 O O . THR A 1 173 ? -4.989 10.109 15.802 1.00 81.00 173 THR A O 1
ATOM 1403 N N . ALA A 1 174 ? -5.998 10.055 17.811 1.00 77.25 174 ALA A N 1
ATOM 1404 C CA . ALA A 1 174 ? -5.382 11.267 18.347 1.00 77.25 174 ALA A CA 1
ATOM 1405 C C . ALA A 1 174 ? -4.496 10.894 19.538 1.00 77.25 174 ALA A C 1
ATOM 1407 O O . ALA A 1 174 ? -4.957 10.206 20.458 1.00 77.25 174 ALA A O 1
ATOM 1408 N N . LYS A 1 175 ? -3.239 11.350 19.529 1.00 70.06 175 LYS A N 1
ATOM 1409 C CA . LYS A 1 175 ? -2.190 11.086 20.521 1.00 70.06 175 LYS A CA 1
ATOM 1410 C C . LYS A 1 175 ? -1.880 9.598 20.752 1.00 70.06 175 LYS A C 1
ATOM 1412 O O . LYS A 1 175 ? -0.821 9.151 20.343 1.00 70.06 175 LYS A O 1
ATOM 1417 N N . TYR A 1 176 ? -2.796 8.833 21.352 1.00 68.88 176 TYR A N 1
ATOM 1418 C CA . TYR A 1 176 ? -2.716 7.372 21.553 1.00 68.88 176 TYR A CA 1
ATOM 1419 C C . TYR A 1 176 ? -4.097 6.683 21.622 1.00 68.88 176 TYR A C 1
ATOM 1421 O O . TYR A 1 176 ? -4.174 5.497 21.927 1.00 68.88 176 TYR A O 1
ATOM 1429 N N . ASN A 1 177 ? -5.197 7.406 21.365 1.00 79.81 177 ASN A N 1
ATOM 1430 C CA . ASN A 1 177 ? -6.562 6.894 21.504 1.00 79.81 177 ASN A CA 1
ATOM 1431 C C . ASN A 1 177 ? -7.376 7.098 20.224 1.00 79.81 177 ASN A C 1
ATOM 1433 O O . ASN A 1 177 ? -7.279 8.130 19.559 1.00 79.81 177 ASN A O 1
ATOM 1437 N N . ILE A 1 178 ? -8.236 6.128 19.915 1.00 81.88 178 ILE A N 1
ATOM 1438 C CA . ILE A 1 178 ? -9.210 6.241 18.825 1.00 81.88 178 ILE A CA 1
ATOM 1439 C C . ILE A 1 178 ? -10.245 7.303 19.204 1.00 81.88 178 ILE A C 1
ATOM 1441 O O . ILE A 1 178 ? -10.888 7.203 20.254 1.00 81.88 178 ILE A O 1
ATOM 1445 N N . THR A 1 179 ? -10.433 8.306 18.350 1.00 85.44 179 THR A N 1
ATOM 1446 C CA . THR A 1 179 ? -11.412 9.370 18.606 1.00 85.44 179 THR A CA 1
ATOM 1447 C C . THR A 1 179 ? -12.837 8.858 18.360 1.00 85.44 179 THR A C 1
ATOM 1449 O O . THR A 1 179 ? -13.031 7.933 17.567 1.00 85.44 179 THR A O 1
ATOM 1452 N N . PRO A 1 180 ? -13.880 9.427 18.998 1.00 86.12 180 PRO A N 1
ATOM 1453 C CA . PRO A 1 180 ? -15.265 9.039 18.713 1.00 86.12 180 PRO A CA 1
ATOM 1454 C C . PRO A 1 180 ? -15.617 9.201 17.228 1.00 86.12 180 PRO A C 1
ATOM 1456 O O . PRO A 1 180 ? -16.264 8.331 16.644 1.00 86.12 180 PRO A O 1
ATOM 1459 N N . LEU A 1 181 ? -15.116 10.279 16.613 1.00 86.88 181 LEU A N 1
ATOM 1460 C CA . LEU A 1 181 ? -15.213 10.517 15.176 1.00 86.88 181 LEU A CA 1
ATOM 1461 C C . LEU A 1 181 ? -14.468 9.438 14.382 1.00 86.88 181 LEU A C 1
ATOM 1463 O O . LEU A 1 181 ? -15.042 8.862 13.466 1.00 86.88 181 LEU A O 1
ATOM 1467 N N . GLY A 1 182 ? -13.236 9.103 14.769 1.00 86.38 182 GLY A N 1
ATOM 1468 C CA . GLY A 1 182 ? -12.451 8.039 14.145 1.00 86.38 182 GLY A CA 1
ATOM 1469 C C . GLY A 1 182 ? -13.144 6.676 14.212 1.00 86.38 182 GLY A C 1
ATOM 1470 O O . GLY A 1 182 ? -13.203 5.966 13.212 1.00 86.38 182 GLY A O 1
ATOM 1471 N N . ARG A 1 183 ? -13.768 6.339 15.348 1.00 88.00 183 ARG A N 1
ATOM 1472 C CA . ARG A 1 183 ? -14.567 5.113 15.512 1.00 88.00 183 ARG A CA 1
ATOM 1473 C C . ARG A 1 183 ? -15.776 5.094 14.574 1.00 88.00 183 ARG A C 1
ATOM 1475 O O . ARG A 1 183 ? -16.087 4.054 13.997 1.00 88.00 183 ARG A O 1
ATOM 1482 N N . TRP A 1 184 ? -16.457 6.230 14.422 1.00 91.12 184 TRP A N 1
ATOM 1483 C CA . TRP A 1 184 ? -17.572 6.376 13.486 1.00 91.12 184 TRP A CA 1
ATOM 1484 C C . TRP A 1 184 ? -17.102 6.250 12.030 1.00 91.12 184 TRP A C 1
ATOM 1486 O O . TRP A 1 184 ? -17.674 5.465 11.279 1.00 91.12 184 TRP A O 1
ATOM 1496 N N . MET A 1 185 ? -16.019 6.935 11.653 1.00 89.31 185 MET A N 1
ATOM 1497 C CA . MET A 1 185 ? -15.438 6.856 10.310 1.00 89.31 185 MET A CA 1
ATOM 1498 C C . MET A 1 185 ? -15.029 5.427 9.956 1.00 89.31 185 MET A C 1
ATOM 1500 O O . MET A 1 185 ? -15.374 4.957 8.877 1.00 89.31 185 MET A O 1
ATOM 1504 N N . HIS A 1 186 ? -14.377 4.722 10.882 1.00 87.94 186 HIS A N 1
ATOM 1505 C CA . HIS A 1 186 ? -13.977 3.331 10.697 1.00 87.94 186 HIS A CA 1
ATOM 1506 C C . HIS A 1 186 ? -15.187 2.403 10.505 1.00 87.94 186 HIS A C 1
ATOM 1508 O O . HIS A 1 186 ? -15.204 1.577 9.594 1.00 87.94 186 HIS A O 1
ATOM 1514 N N . LYS A 1 187 ? -16.255 2.592 11.298 1.00 89.62 187 LYS A N 1
ATOM 1515 C CA . LYS A 1 187 ? -17.500 1.810 11.183 1.00 89.62 187 LYS A CA 1
ATOM 1516 C C . LYS A 1 187 ? -18.136 1.910 9.793 1.00 89.62 187 LYS A C 1
ATOM 1518 O O . LYS A 1 187 ? -18.690 0.926 9.313 1.00 89.62 187 LYS A O 1
ATOM 1523 N N . TYR A 1 188 ? -18.067 3.083 9.165 1.00 90.94 188 TYR A N 1
ATOM 1524 C CA . TYR A 1 188 ? -18.594 3.319 7.816 1.00 90.94 188 TYR A CA 1
ATOM 1525 C C . TYR A 1 188 ? -17.518 3.247 6.720 1.00 90.94 188 TYR A C 1
ATOM 1527 O O . TYR A 1 188 ? -17.802 3.580 5.572 1.00 90.94 188 TYR A O 1
ATOM 1535 N N . SER A 1 189 ? -16.291 2.829 7.055 1.00 88.50 189 SER A N 1
ATOM 1536 C CA . SER A 1 189 ? -15.138 2.775 6.141 1.00 88.50 189 SER A CA 1
ATOM 1537 C C . SER A 1 189 ? -14.816 4.104 5.438 1.00 88.50 189 SER A C 1
ATOM 1539 O O . SER A 1 189 ? -14.223 4.124 4.358 1.00 88.50 189 SER A O 1
ATOM 1541 N N . LEU A 1 190 ? -15.204 5.229 6.045 1.00 90.12 190 LEU A N 1
ATOM 1542 C CA . LEU A 1 190 ? -14.938 6.574 5.528 1.00 90.12 190 LEU A CA 1
ATOM 1543 C C . LEU A 1 190 ? -13.466 6.967 5.696 1.00 90.12 190 LEU A C 1
ATOM 1545 O O . LEU A 1 190 ? -12.976 7.845 4.991 1.00 90.12 190 LEU A O 1
ATOM 1549 N N . ASP A 1 191 ? -12.751 6.291 6.593 1.00 89.44 191 ASP A N 1
ATOM 1550 C CA . ASP A 1 191 ? -11.303 6.394 6.779 1.00 89.44 191 ASP A CA 1
ATOM 1551 C C . ASP A 1 191 ? -10.504 5.977 5.534 1.00 89.44 191 ASP A C 1
ATOM 1553 O O . ASP A 1 191 ? -9.410 6.492 5.301 1.00 89.44 191 ASP A O 1
ATOM 1557 N N . ASN A 1 192 ? -11.077 5.113 4.694 1.00 90.12 192 ASN A N 1
ATOM 1558 C CA . ASN A 1 192 ? -10.467 4.629 3.458 1.00 90.12 192 ASN A CA 1
ATOM 1559 C C . ASN A 1 192 ? -10.730 5.520 2.238 1.00 90.12 192 ASN A C 1
ATOM 1561 O O . ASN A 1 192 ? -10.229 5.223 1.160 1.00 90.12 192 ASN A O 1
ATOM 1565 N N . LEU A 1 193 ? -11.481 6.618 2.352 1.00 91.88 193 LEU A N 1
ATOM 1566 C CA . LEU A 1 193 ? -11.720 7.504 1.205 1.00 91.88 193 LEU A CA 1
ATOM 1567 C C . LEU A 1 193 ? -10.430 8.045 0.552 1.00 91.88 193 LEU A C 1
ATOM 1569 O O . LEU A 1 193 ? -10.362 8.057 -0.680 1.00 91.88 193 LEU A O 1
ATOM 1573 N N . PRO A 1 194 ? -9.371 8.419 1.305 1.00 91.56 194 PRO A N 1
ATOM 1574 C CA . PRO A 1 194 ? -8.103 8.844 0.711 1.00 91.56 194 PRO A CA 1
ATOM 1575 C C . PRO A 1 194 ? -7.397 7.737 -0.091 1.00 91.56 194 PRO A C 1
ATOM 1577 O O . PRO A 1 194 ? -6.540 8.025 -0.925 1.00 91.56 194 PRO A O 1
ATOM 1580 N N . LEU A 1 195 ? -7.791 6.474 0.078 1.00 90.50 195 LEU A N 1
ATOM 1581 C CA . LEU A 1 195 ? -7.247 5.347 -0.672 1.00 90.50 195 LEU A CA 1
ATOM 1582 C C . LEU A 1 195 ? -7.548 5.453 -2.178 1.00 90.50 195 LEU A C 1
ATOM 1584 O O . LEU A 1 195 ? -6.794 4.941 -3.005 1.00 90.50 195 LEU A O 1
ATOM 1588 N N . LEU A 1 196 ? -8.601 6.185 -2.560 1.00 90.94 196 LEU A N 1
ATOM 1589 C CA . LEU A 1 196 ? -8.915 6.479 -3.961 1.00 90.94 196 LEU A CA 1
ATOM 1590 C C . LEU A 1 196 ? -7.768 7.216 -4.673 1.00 90.94 196 LEU A C 1
ATOM 1592 O O . LEU A 1 196 ? -7.546 6.998 -5.864 1.00 90.94 196 LEU A O 1
ATOM 1596 N N . PHE A 1 197 ? -6.968 8.015 -3.956 1.00 91.56 197 PHE A N 1
ATOM 1597 C CA . PHE A 1 197 ? -5.778 8.644 -4.537 1.00 91.56 197 PHE A CA 1
ATOM 1598 C C . PHE A 1 197 ? -4.724 7.612 -4.964 1.00 91.56 197 PHE A C 1
ATOM 1600 O O . PHE A 1 197 ? -4.054 7.811 -5.976 1.00 91.56 197 PHE A O 1
ATOM 1607 N N . ASN A 1 198 ? -4.582 6.498 -4.241 1.00 91.19 198 ASN A N 1
ATOM 1608 C CA . ASN A 1 198 ? -3.683 5.408 -4.630 1.00 91.19 198 ASN A CA 1
ATOM 1609 C C . ASN A 1 198 ? -4.191 4.659 -5.869 1.00 91.19 198 ASN A C 1
ATOM 1611 O O . ASN A 1 198 ? -3.382 4.209 -6.681 1.00 91.19 198 ASN A O 1
ATOM 1615 N N . VAL A 1 199 ? -5.512 4.563 -6.052 1.00 90.56 199 VAL A N 1
ATOM 1616 C CA . VAL A 1 199 ? -6.097 4.010 -7.283 1.00 90.56 199 VAL A CA 1
ATOM 1617 C C . VAL A 1 199 ? -5.741 4.889 -8.480 1.00 90.56 199 VAL A C 1
ATOM 1619 O O . VAL A 1 199 ? -5.271 4.389 -9.499 1.00 90.56 199 VAL A O 1
ATOM 1622 N N . LEU A 1 200 ? -5.867 6.211 -8.335 1.00 89.38 200 LEU A N 1
ATOM 1623 C CA . LEU A 1 200 ? -5.501 7.165 -9.387 1.00 89.38 200 LEU A CA 1
ATOM 1624 C C . LEU A 1 200 ? -4.008 7.142 -9.732 1.00 89.38 200 LEU A C 1
ATOM 1626 O O . LEU A 1 200 ? -3.652 7.289 -10.899 1.00 89.38 200 LEU A O 1
ATOM 1630 N N . ARG A 1 201 ? -3.134 6.907 -8.745 1.00 88.31 201 ARG A N 1
ATOM 1631 C CA . ARG A 1 201 ? -1.691 6.695 -8.974 1.00 88.31 201 ARG A CA 1
ATOM 1632 C C . ARG A 1 201 ? -1.372 5.361 -9.654 1.00 88.31 201 ARG A C 1
ATOM 1634 O O . ARG A 1 201 ? -0.246 5.164 -10.101 1.00 88.31 201 ARG A O 1
ATOM 1641 N N . GLY A 1 202 ? -2.334 4.441 -9.721 1.00 86.19 202 GLY A N 1
ATOM 1642 C CA . GLY A 1 202 ? -2.136 3.089 -10.236 1.00 86.19 202 GLY A CA 1
ATOM 1643 C C . GLY A 1 202 ? -1.405 2.158 -9.264 1.00 86.19 202 GLY A C 1
ATOM 1644 O O . GLY A 1 202 ? -0.874 1.127 -9.690 1.00 86.19 202 GLY A O 1
ATOM 1645 N N . ASP A 1 203 ? -1.366 2.505 -7.973 1.00 86.06 203 ASP A N 1
ATOM 1646 C CA . ASP A 1 203 ? -0.792 1.659 -6.924 1.00 86.06 203 ASP A CA 1
ATOM 1647 C C . ASP A 1 203 ? -1.719 0.484 -6.575 1.00 86.06 203 ASP A C 1
ATOM 1649 O O . ASP A 1 203 ? -1.235 -0.607 -6.263 1.00 86.06 203 ASP A O 1
ATOM 1653 N N . MET A 1 204 ? -3.038 0.674 -6.702 1.00 85.50 204 MET A N 1
ATOM 1654 C CA . MET A 1 204 ? -4.041 -0.382 -6.543 1.00 85.50 204 MET A CA 1
ATOM 1655 C C . MET A 1 204 ? -5.157 -0.310 -7.588 1.00 85.50 204 MET A C 1
ATOM 1657 O O . MET A 1 204 ? -5.355 0.707 -8.247 1.00 85.50 204 MET A O 1
ATOM 1661 N N . SER A 1 205 ? -5.903 -1.404 -7.697 1.00 83.94 205 SER A N 1
ATOM 1662 C CA . SER A 1 205 ? -7.129 -1.530 -8.482 1.00 83.94 205 SER A CA 1
ATOM 1663 C C . SER A 1 205 ? -8.360 -1.384 -7.580 1.00 83.94 205 SER A C 1
ATOM 1665 O O . SER A 1 205 ? -8.370 -1.909 -6.465 1.00 83.94 205 SER A O 1
ATOM 1667 N N . LEU A 1 206 ? -9.394 -0.692 -8.072 1.00 82.38 206 LEU A N 1
ATOM 1668 C CA . LEU A 1 206 ? -10.696 -0.551 -7.402 1.00 82.38 206 LEU A CA 1
ATOM 1669 C C . LEU A 1 206 ? -11.433 -1.894 -7.344 1.00 82.38 206 LEU A C 1
ATOM 1671 O O . LEU A 1 206 ? -11.970 -2.275 -6.305 1.00 82.38 206 LEU A O 1
ATOM 1675 N N . ILE A 1 207 ? -11.422 -2.632 -8.456 1.00 69.19 207 ILE A N 1
ATOM 1676 C CA . ILE A 1 207 ? -12.048 -3.945 -8.592 1.00 69.19 207 ILE A CA 1
ATOM 1677 C C . ILE A 1 207 ? -10.947 -4.977 -8.864 1.00 69.19 207 ILE A C 1
ATOM 1679 O O . ILE A 1 207 ? -10.624 -5.232 -10.014 1.00 69.19 207 ILE A O 1
ATOM 1683 N N . GLY A 1 208 ? -10.371 -5.619 -7.836 1.00 61.34 208 GLY A N 1
ATOM 1684 C CA . GLY A 1 208 ? -9.602 -6.867 -8.043 1.00 61.34 208 GLY A CA 1
ATOM 1685 C C . GLY A 1 208 ? -8.130 -6.932 -7.608 1.00 61.34 208 GLY A C 1
ATOM 1686 O O . GLY A 1 208 ? -7.457 -7.931 -7.889 1.00 61.34 208 GLY A O 1
ATOM 1687 N N . SER A 1 209 ? -7.604 -5.980 -6.839 1.00 58.62 209 SER A N 1
ATOM 1688 C CA . SER A 1 209 ? -6.367 -6.213 -6.075 1.00 58.62 209 SER A CA 1
ATOM 1689 C C . SER A 1 209 ? -6.585 -5.903 -4.602 1.00 58.62 209 SER A C 1
ATOM 1691 O O . SER A 1 209 ? -6.560 -4.741 -4.212 1.00 58.62 209 SER A O 1
ATOM 1693 N N . ARG A 1 210 ? -6.769 -6.939 -3.774 1.00 66.56 210 ARG A N 1
ATOM 1694 C CA . ARG A 1 210 ? -6.624 -6.774 -2.326 1.00 66.56 210 ARG A CA 1
ATOM 1695 C C . ARG A 1 210 ? -5.170 -6.389 -2.068 1.00 66.56 210 ARG A C 1
ATOM 1697 O O . ARG A 1 210 ? -4.278 -7.188 -2.342 1.00 66.56 210 ARG A O 1
ATOM 1704 N N . SER A 1 211 ? -4.943 -5.151 -1.648 1.00 83.44 211 SER A N 1
ATOM 1705 C CA . SER A 1 211 ? -3.682 -4.772 -1.026 1.00 83.44 211 SER A CA 1
ATOM 1706 C C . SER A 1 211 ? -3.670 -5.341 0.382 1.00 83.44 211 SER A C 1
ATOM 1708 O O . SER A 1 211 ? -4.658 -5.197 1.101 1.00 83.44 211 SER A O 1
ATOM 1710 N N . TRP A 1 212 ? -2.572 -5.969 0.766 1.00 86.19 212 TRP A N 1
ATOM 1711 C CA . TRP A 1 212 ? -2.384 -6.470 2.124 1.00 86.19 212 TRP A CA 1
ATOM 1712 C C . TRP A 1 212 ? -1.561 -5.475 2.927 1.00 86.19 212 TRP A C 1
ATOM 1714 O O . TRP A 1 212 ? -0.719 -4.781 2.353 1.00 86.19 212 TRP A O 1
ATOM 1724 N N . THR A 1 213 ? -1.786 -5.399 4.235 1.00 90.06 213 THR A N 1
ATOM 1725 C CA . THR A 1 213 ? -0.816 -4.740 5.117 1.00 90.06 213 THR A CA 1
ATOM 1726 C C . THR A 1 213 ? 0.506 -5.519 5.075 1.00 90.06 213 THR A C 1
ATOM 1728 O O . THR A 1 213 ? 0.537 -6.673 4.633 1.00 90.06 213 THR A O 1
ATOM 1731 N N . LEU A 1 214 ? 1.620 -4.909 5.492 1.00 88.38 214 LEU A N 1
ATOM 1732 C CA . LEU A 1 214 ? 2.888 -5.643 5.590 1.00 88.38 214 LEU A CA 1
ATOM 1733 C C . LEU A 1 214 ? 2.765 -6.868 6.501 1.00 88.38 214 LEU A C 1
ATOM 1735 O O . LEU A 1 214 ? 3.186 -7.951 6.101 1.00 88.38 214 LEU A O 1
ATOM 1739 N N . ALA A 1 215 ? 2.140 -6.703 7.667 1.00 89.00 215 ALA A N 1
ATOM 1740 C CA . ALA A 1 215 ? 1.903 -7.781 8.619 1.00 89.00 215 ALA A CA 1
ATOM 1741 C C . ALA A 1 215 ? 1.109 -8.938 7.989 1.00 89.00 215 ALA A C 1
ATOM 1743 O O . ALA A 1 215 ? 1.566 -10.082 8.007 1.00 89.00 215 ALA A O 1
ATOM 1744 N N . ASP A 1 216 ? -0.023 -8.635 7.340 1.00 88.50 216 ASP A N 1
ATOM 1745 C CA . ASP A 1 216 ? -0.843 -9.655 6.674 1.00 88.50 216 ASP A CA 1
ATOM 1746 C C . ASP A 1 216 ? -0.061 -10.360 5.559 1.00 88.50 216 ASP A C 1
ATOM 1748 O O . ASP A 1 216 ? -0.139 -11.578 5.398 1.00 88.50 216 ASP A O 1
ATOM 1752 N N . ALA A 1 217 ? 0.706 -9.603 4.769 1.00 86.94 217 ALA A N 1
ATOM 175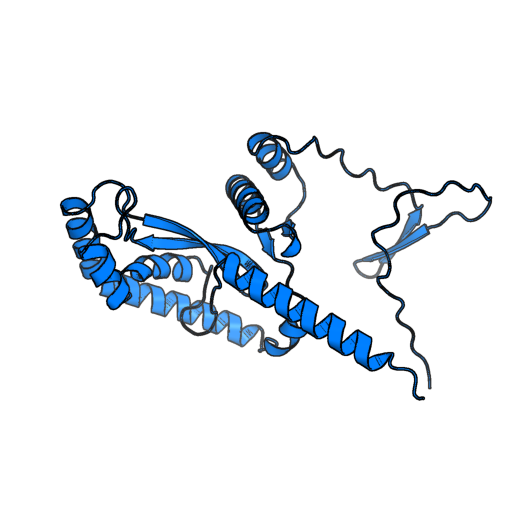3 C CA . ALA A 1 217 ? 1.485 -10.159 3.670 1.00 86.94 217 ALA A CA 1
ATOM 1754 C C . ALA A 1 217 ? 2.585 -11.103 4.171 1.00 86.94 217 ALA A C 1
ATOM 1756 O O . ALA A 1 217 ? 2.774 -12.171 3.589 1.00 86.94 217 ALA A O 1
ATOM 1757 N N . ILE A 1 218 ? 3.290 -10.728 5.242 1.00 86.31 218 ILE A N 1
ATOM 1758 C CA . ILE A 1 218 ? 4.312 -11.568 5.875 1.00 86.31 218 ILE A CA 1
ATOM 1759 C C . ILE A 1 218 ? 3.670 -12.853 6.398 1.00 86.31 218 ILE A C 1
ATOM 1761 O O . ILE A 1 218 ? 4.150 -13.934 6.067 1.00 86.31 218 ILE A O 1
ATOM 1765 N N . GLN A 1 219 ? 2.548 -12.749 7.116 1.00 87.00 219 GLN A N 1
ATOM 1766 C CA . GLN A 1 219 ? 1.842 -13.906 7.666 1.00 87.00 219 GLN A CA 1
ATOM 1767 C C . GLN A 1 219 ? 1.386 -14.882 6.572 1.00 87.00 219 GLN A C 1
ATOM 1769 O O . GLN A 1 219 ? 1.584 -16.089 6.694 1.00 87.00 219 GLN A O 1
ATOM 1774 N N . ILE A 1 220 ? 0.808 -14.371 5.480 1.00 84.25 220 ILE A N 1
ATOM 1775 C CA . ILE A 1 220 ? 0.375 -15.195 4.341 1.00 84.25 220 ILE A CA 1
ATOM 1776 C C . ILE A 1 220 ? 1.572 -15.910 3.700 1.00 84.25 220 ILE A C 1
ATOM 1778 O O . ILE A 1 220 ? 1.481 -17.088 3.360 1.00 84.25 220 ILE A O 1
ATOM 1782 N N . ILE A 1 221 ? 2.695 -15.210 3.522 1.00 81.19 221 ILE A N 1
ATOM 1783 C CA . ILE A 1 221 ? 3.900 -15.780 2.908 1.00 81.19 221 ILE A CA 1
ATOM 1784 C C . ILE A 1 221 ? 4.547 -16.825 3.826 1.00 81.19 221 ILE A C 1
ATOM 1786 O O . ILE A 1 221 ? 5.008 -17.861 3.348 1.00 81.19 221 ILE A O 1
ATOM 1790 N N . GLU A 1 222 ? 4.582 -16.577 5.133 1.00 82.50 222 GLU A N 1
ATOM 1791 C CA . GLU A 1 222 ? 5.128 -17.512 6.114 1.00 82.50 222 GLU A CA 1
ATOM 1792 C C . GLU A 1 222 ? 4.292 -18.794 6.211 1.00 82.50 222 GLU A C 1
ATOM 1794 O O . GLU A 1 222 ? 4.846 -19.896 6.193 1.00 82.50 222 GLU A O 1
ATOM 1799 N N . GLU A 1 223 ? 2.964 -18.667 6.209 1.00 83.31 223 GLU A N 1
ATOM 1800 C CA . GLU A 1 223 ? 2.056 -19.813 6.177 1.00 83.31 223 GLU A CA 1
ATOM 1801 C C . GLU A 1 223 ? 2.240 -20.644 4.895 1.00 83.31 223 GLU A C 1
ATOM 1803 O O . GLU A 1 223 ? 2.293 -21.873 4.946 1.00 83.31 223 GLU A O 1
ATOM 1808 N N . GLU A 1 224 ? 2.443 -19.993 3.748 1.00 78.00 224 GLU A N 1
ATOM 1809 C CA . GLU A 1 224 ? 2.735 -20.672 2.482 1.00 78.00 224 GLU A CA 1
ATOM 1810 C C . GLU A 1 224 ? 4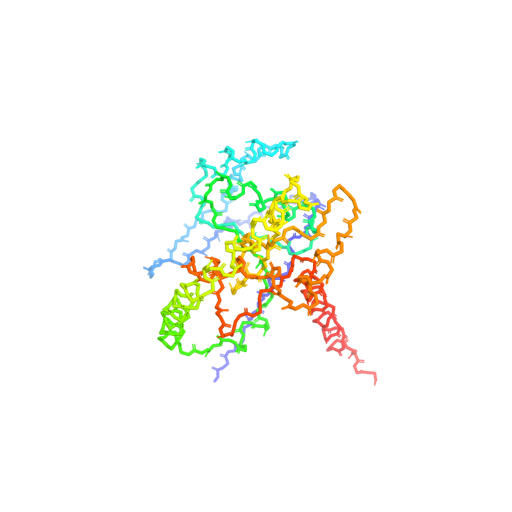.049 -21.470 2.551 1.00 78.00 224 GLU A C 1
ATOM 1812 O O . GLU A 1 224 ? 4.101 -22.632 2.139 1.00 78.00 224 GLU A O 1
ATOM 1817 N N . TYR A 1 225 ? 5.108 -20.888 3.124 1.00 77.31 225 TYR A N 1
ATOM 1818 C CA . TYR A 1 225 ? 6.367 -21.607 3.340 1.00 77.31 225 TYR A CA 1
ATOM 1819 C C . TYR A 1 225 ? 6.191 -22.804 4.278 1.00 77.31 225 TYR A C 1
ATOM 1821 O O . TYR A 1 225 ? 6.820 -23.847 4.072 1.00 77.31 225 TYR A O 1
ATOM 1829 N N . ARG A 1 226 ? 5.327 -22.685 5.292 1.00 79.75 226 ARG A N 1
ATOM 1830 C CA . ARG A 1 226 ? 5.009 -23.781 6.213 1.00 79.75 226 ARG A CA 1
ATOM 1831 C C . ARG A 1 226 ? 4.340 -24.945 5.486 1.00 79.75 226 ARG A C 1
ATOM 1833 O O . ARG A 1 226 ? 4.747 -26.089 5.689 1.00 79.75 226 ARG A O 1
ATOM 1840 N N . ILE A 1 227 ? 3.366 -24.655 4.623 1.00 79.69 227 ILE A N 1
ATOM 1841 C CA . ILE A 1 227 ? 2.666 -25.654 3.801 1.00 79.69 227 ILE A CA 1
ATOM 1842 C C . ILE A 1 227 ? 3.634 -26.310 2.810 1.00 79.69 227 ILE A C 1
ATOM 1844 O O . ILE A 1 227 ? 3.670 -27.532 2.692 1.00 79.69 227 ILE A O 1
ATOM 1848 N N . GLN A 1 228 ? 4.479 -25.526 2.139 1.00 73.56 228 GLN A N 1
ATOM 1849 C CA . GLN A 1 228 ? 5.452 -26.069 1.191 1.00 73.56 228 GLN A CA 1
ATOM 1850 C C . GLN A 1 228 ? 6.454 -27.015 1.877 1.00 73.56 228 GLN A C 1
ATOM 1852 O O . GLN A 1 228 ? 6.760 -28.090 1.360 1.00 73.56 228 GLN A O 1
ATOM 1857 N N . ASN A 1 229 ? 6.937 -26.649 3.067 1.00 75.31 229 ASN A N 1
ATOM 1858 C CA . ASN A 1 229 ? 7.851 -27.492 3.834 1.00 75.31 229 ASN A CA 1
ATOM 1859 C C . ASN A 1 229 ? 7.172 -28.760 4.387 1.00 75.31 229 ASN A C 1
ATOM 1861 O O . ASN A 1 229 ? 7.847 -29.780 4.547 1.00 75.31 229 ASN A O 1
ATOM 1865 N N . SER A 1 230 ? 5.870 -28.725 4.696 1.00 74.94 230 SER A N 1
ATOM 1866 C CA . SER A 1 230 ? 5.131 -29.905 5.170 1.00 74.94 230 SER A CA 1
ATOM 1867 C C . SER A 1 230 ? 4.825 -30.892 4.039 1.00 74.94 230 SER A C 1
ATOM 1869 O O . SER A 1 230 ? 5.034 -32.092 4.218 1.00 74.94 230 SER A O 1
ATOM 1871 N N . GLU A 1 231 ? 4.431 -30.405 2.859 1.00 70.25 231 GLU A N 1
ATOM 1872 C CA . GLU A 1 231 ? 4.255 -31.220 1.648 1.00 70.25 231 GLU A CA 1
ATOM 1873 C C . GLU A 1 231 ? 5.566 -31.901 1.241 1.00 70.25 231 GLU A C 1
ATOM 1875 O O . GLU A 1 231 ? 5.575 -33.097 0.946 1.00 70.25 231 GLU A O 1
ATOM 1880 N N . PHE A 1 232 ? 6.686 -31.171 1.302 1.00 65.12 232 PHE A N 1
ATOM 1881 C CA . PHE A 1 232 ? 8.007 -31.740 1.042 1.00 65.12 232 PHE A CA 1
ATOM 1882 C C . PHE A 1 232 ? 8.300 -32.883 2.022 1.00 65.12 232 PHE A C 1
ATOM 1884 O O . PHE A 1 232 ? 8.575 -33.994 1.589 1.00 65.12 232 PHE A O 1
ATOM 1891 N N . LYS A 1 233 ? 8.130 -32.675 3.336 1.00 63.28 233 LYS A N 1
ATOM 1892 C CA . LYS A 1 233 ? 8.347 -33.722 4.354 1.00 63.28 233 LYS A CA 1
ATOM 1893 C C . LYS A 1 233 ? 7.478 -34.972 4.159 1.00 63.28 233 LYS A C 1
ATOM 1895 O O . LYS A 1 233 ? 7.964 -36.072 4.398 1.00 63.28 233 LYS A O 1
ATOM 1900 N N . MET A 1 234 ? 6.229 -34.823 3.714 1.00 60.22 234 MET A N 1
ATOM 1901 C CA . MET A 1 234 ? 5.335 -35.956 3.427 1.00 60.22 234 MET A CA 1
ATOM 1902 C C . MET A 1 234 ? 5.742 -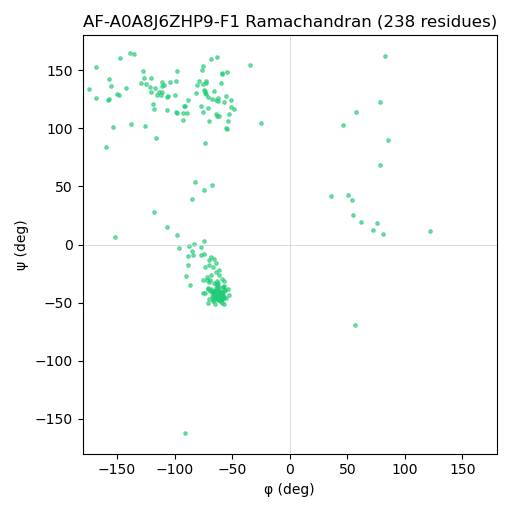36.722 2.157 1.00 60.22 234 MET A C 1
ATOM 1904 O O . MET A 1 234 ? 5.567 -37.936 2.099 1.00 60.22 234 MET A O 1
ATOM 1908 N N . GLY A 1 235 ? 6.333 -36.043 1.167 1.00 57.75 235 GLY A N 1
ATOM 1909 C CA . GLY A 1 235 ? 6.853 -36.660 -0.059 1.00 57.75 235 GLY A CA 1
ATOM 1910 C C . GLY A 1 235 ? 8.110 -37.523 0.132 1.00 57.75 235 GLY A C 1
ATOM 1911 O O . GLY A 1 235 ? 8.403 -38.352 -0.725 1.00 57.75 235 GLY A O 1
ATOM 1912 N N . TYR A 1 236 ? 8.820 -37.371 1.257 1.00 53.16 236 TYR A N 1
ATOM 1913 C CA . TYR A 1 236 ? 9.982 -38.194 1.635 1.00 53.16 236 TYR A CA 1
ATOM 1914 C C . TYR A 1 236 ? 9.685 -39.179 2.765 1.00 53.16 236 TYR A C 1
ATOM 1916 O O . TYR A 1 236 ? 10.625 -39.712 3.353 1.00 53.16 236 TYR A O 1
ATOM 1924 N N . ALA A 1 237 ? 8.416 -39.437 3.099 1.00 50.91 237 ALA A N 1
ATOM 1925 C CA . ALA A 1 237 ? 8.096 -40.531 4.007 1.00 50.91 237 ALA A CA 1
ATOM 1926 C C . ALA A 1 237 ? 8.567 -41.845 3.350 1.00 50.91 237 ALA A C 1
ATOM 1928 O O . ALA A 1 237 ? 8.004 -42.230 2.320 1.00 50.91 237 ALA A O 1
ATOM 1929 N N . PRO A 1 238 ? 9.611 -42.523 3.873 1.00 47.06 238 PRO A N 1
ATOM 1930 C CA . PRO A 1 238 ? 10.016 -43.801 3.318 1.00 47.06 238 PRO A CA 1
ATOM 1931 C C . PRO A 1 238 ? 8.836 -44.751 3.495 1.00 47.06 238 PRO A C 1
ATOM 1933 O O . PRO A 1 238 ? 8.337 -44.916 4.611 1.00 47.06 238 PRO A O 1
ATOM 1936 N N . LEU A 1 239 ? 8.369 -45.331 2.388 1.00 53.94 239 LEU A N 1
ATOM 1937 C CA . LEU A 1 239 ? 7.435 -46.449 2.414 1.00 53.94 239 LEU A CA 1
ATOM 1938 C C . LEU A 1 239 ? 8.065 -47.524 3.309 1.00 53.94 239 LEU A C 1
ATOM 1940 O O . LEU A 1 239 ? 9.089 -48.106 2.950 1.00 53.94 239 LEU A O 1
ATOM 1944 N N . ARG A 1 240 ? 7.514 -47.675 4.513 1.00 44.31 240 ARG A N 1
ATOM 1945 C CA . ARG A 1 240 ? 7.842 -48.755 5.440 1.00 44.31 240 ARG A CA 1
ATOM 1946 C C . ARG A 1 240 ? 7.028 -49.985 5.090 1.00 44.31 240 ARG A C 1
ATOM 1948 O O . ARG A 1 240 ? 5.835 -49.804 4.758 1.00 44.31 240 ARG A O 1
#